Protein AF-B0Y0Q1-F1 (afdb_monomer_lite)

Organism: Aspergillus fumigatus (strain CBS 144.89 / FGSC A1163 / CEA10) (NCBI:txid451804)

Sequence (285 aa):
MHLIPTNQTGENPSWTSSEPYYQDIFTYWDLFRCSTALMQVLQPTAYEEQIRSLIDIWRFEGYLPDARSSNYNGRTQGGSNADNILADAYVKGVRGAVNWEDGYKALVQDAEVAPPNDPIDPMAPDSSTKEGRGALPDWLALGFITPKYTRAVTRAVEYACNDFAVYQVASGLQKQADAEKYLNRSRNWRNHWNPEQTSLGFSGFVVPRSTSGFLETDPLADSGYWGDPYYEASSWAYSWASVHDMKEMVERMGGEQTVVDRLNTMFTEGASGSNGMIFDPTNEP

pLDDT: mean 96.05, std 4.52, range [52.62, 98.94]

Radius of gyration: 19.04 Å; chains: 1; bounding box: 44×39×52 Å

Secondary structure (DSSP, 8-state):
---SSEE-TT--SS---SS--EE-B--HHHHTTTHHHHHHHH-HHHHHHHHHHHHHHHHHHSS--SSEETTEE----SS-THHHHHHHHHHTT--TT--HHHHHHHHHHHHH-PPP--SPPTTSTTS--SSS-TTHHHHHHHSS--TTSTTHHHHHHHHHHHHHHHHHHHHHTT-HHHHHHHHHHTTGGGGGEEEEEEETTEEEEE--EETTEEPP--TTT----TTSSSSSS-HHHHTT--GGGHHHHHHHTTSHHHHHHHHHHHTSTTTTSSSS-S--TTS--

Structure (mmCIF, N/CA/C/O backbone):
data_AF-B0Y0Q1-F1
#
_entry.id   AF-B0Y0Q1-F1
#
loop_
_atom_site.group_PDB
_atom_site.id
_atom_site.type_symbol
_atom_site.label_atom_id
_atom_site.label_alt_id
_atom_site.label_comp_id
_atom_site.label_asym_id
_atom_site.label_entity_id
_atom_site.label_seq_id
_atom_site.pdbx_PDB_ins_code
_atom_site.Cartn_x
_atom_site.Cartn_y
_atom_site.Cartn_z
_atom_site.occupancy
_atom_site.B_iso_or_equiv
_atom_site.auth_seq_id
_atom_site.auth_comp_id
_atom_site.auth_asym_id
_atom_site.auth_atom_id
_atom_site.pdbx_PDB_model_num
ATOM 1 N N . MET A 1 1 ? -10.898 3.585 -24.879 1.00 52.62 1 MET A N 1
ATOM 2 C CA . MET A 1 1 ? -9.928 4.698 -24.858 1.00 52.62 1 MET A CA 1
ATOM 3 C C . MET A 1 1 ? -9.933 5.217 -23.434 1.00 52.62 1 MET A C 1
ATOM 5 O O . MET A 1 1 ? -10.920 5.823 -23.043 1.00 52.62 1 MET A O 1
ATOM 9 N N . HIS A 1 2 ? -8.933 4.844 -22.635 1.00 68.88 2 HIS A N 1
ATOM 10 C CA . HIS A 1 2 ? -8.749 5.401 -21.294 1.00 68.88 2 HIS A CA 1
ATOM 11 C C . HIS A 1 2 ? -7.971 6.713 -21.423 1.00 68.88 2 HIS A C 1
ATOM 13 O O . HIS A 1 2 ? -7.110 6.823 -22.294 1.00 68.88 2 HIS A O 1
ATOM 19 N N . LEU A 1 3 ? -8.335 7.714 -20.620 1.00 80.50 3 LEU A N 1
ATOM 20 C CA . LEU A 1 3 ? -7.701 9.037 -20.648 1.00 80.50 3 LEU A CA 1
ATOM 21 C C . LEU A 1 3 ? -6.395 9.076 -19.842 1.00 80.50 3 LEU A C 1
ATOM 23 O O . LEU A 1 3 ? -5.538 9.897 -20.143 1.00 80.50 3 LEU A O 1
ATOM 27 N N . ILE A 1 4 ? -6.250 8.190 -18.851 1.00 87.81 4 ILE A N 1
ATOM 28 C CA . ILE A 1 4 ? -5.094 8.089 -17.955 1.00 87.81 4 ILE A CA 1
ATOM 29 C C . ILE A 1 4 ? -4.785 6.611 -17.634 1.00 87.81 4 ILE A C 1
ATOM 31 O O . ILE A 1 4 ? -5.729 5.812 -17.584 1.00 87.81 4 ILE A O 1
ATOM 35 N N . PRO A 1 5 ? -3.508 6.239 -17.406 1.00 92.88 5 PRO A N 1
ATOM 36 C CA . PRO A 1 5 ? -2.317 7.072 -17.609 1.00 92.88 5 PRO A CA 1
ATOM 37 C C . PRO A 1 5 ? -2.041 7.349 -19.101 1.00 92.88 5 PRO A C 1
ATOM 39 O O . PRO A 1 5 ? -2.451 6.581 -19.975 1.00 92.88 5 PRO A O 1
ATOM 42 N N . THR A 1 6 ? -1.360 8.456 -19.404 1.00 93.69 6 THR A N 1
ATOM 43 C CA . THR A 1 6 ? -1.017 8.873 -20.773 1.00 93.69 6 THR A CA 1
ATOM 44 C C . THR A 1 6 ? 0.301 8.246 -21.224 1.00 93.69 6 THR A C 1
ATOM 46 O O . THR A 1 6 ? 1.268 8.206 -20.467 1.00 93.69 6 THR A O 1
ATOM 49 N N . ASN A 1 7 ? 0.356 7.754 -22.466 1.00 94.75 7 ASN A N 1
ATOM 50 C CA . ASN A 1 7 ? 1.595 7.261 -23.070 1.00 94.75 7 ASN A CA 1
ATOM 51 C C . ASN A 1 7 ? 2.402 8.449 -23.620 1.00 94.75 7 ASN A C 1
ATOM 53 O O . ASN A 1 7 ? 1.980 9.083 -24.584 1.00 94.75 7 ASN A O 1
ATOM 57 N N . GLN A 1 8 ? 3.553 8.718 -23.008 1.00 94.25 8 GLN A N 1
ATOM 58 C CA . GLN A 1 8 ? 4.515 9.772 -23.353 1.00 94.25 8 GLN A CA 1
ATOM 59 C C . GLN A 1 8 ? 5.861 9.171 -23.797 1.00 94.25 8 GLN A C 1
ATOM 61 O O . GLN A 1 8 ? 6.940 9.708 -23.526 1.00 94.25 8 GLN A O 1
ATOM 66 N N . THR A 1 9 ? 5.826 8.001 -24.439 1.00 95.69 9 THR A N 1
ATOM 67 C CA . THR A 1 9 ? 7.035 7.315 -24.915 1.00 95.69 9 THR A CA 1
ATOM 68 C C . THR A 1 9 ? 7.816 8.206 -25.881 1.00 95.69 9 THR A C 1
ATOM 70 O O . THR A 1 9 ? 7.288 8.647 -26.899 1.00 95.69 9 THR A O 1
ATOM 73 N N . GLY A 1 10 ? 9.094 8.444 -25.573 1.00 94.19 10 GLY A N 1
ATOM 74 C CA . GLY A 1 10 ? 9.965 9.334 -26.349 1.00 94.19 10 GLY A CA 1
ATOM 75 C C . GLY A 1 10 ? 9.824 10.824 -26.019 1.00 94.19 10 GLY A C 1
ATOM 76 O O . GLY A 1 10 ? 10.535 11.631 -26.611 1.00 94.19 10 GLY A O 1
ATOM 77 N N . GLU A 1 11 ? 8.964 11.191 -25.065 1.00 92.06 11 GLU A N 1
ATOM 78 C CA . GLU A 1 11 ? 8.699 12.587 -24.684 1.00 92.06 11 GLU A CA 1
ATOM 79 C C . GLU A 1 11 ? 9.212 12.945 -23.275 1.00 92.06 11 GLU A C 1
ATOM 81 O O . GLU A 1 11 ? 8.997 14.061 -22.806 1.00 92.06 11 GLU A O 1
ATOM 86 N N . ASN A 1 12 ? 9.918 12.035 -22.590 1.00 91.50 12 ASN A N 1
ATOM 87 C CA . ASN A 1 12 ? 10.502 12.316 -21.276 1.00 91.50 12 ASN A CA 1
ATOM 88 C C . ASN A 1 12 ? 11.738 13.238 -21.403 1.00 91.50 12 ASN A C 1
ATOM 90 O O . ASN A 1 12 ? 12.738 12.834 -21.999 1.00 91.50 12 ASN A O 1
ATOM 94 N N . PRO A 1 13 ? 11.718 14.458 -20.832 1.00 89.19 13 PRO A N 1
ATOM 95 C CA . PRO A 1 13 ? 12.842 15.387 -20.915 1.00 89.19 13 PRO A CA 1
ATOM 96 C C . PRO A 1 13 ? 13.984 15.066 -19.936 1.00 89.19 13 PRO A C 1
ATOM 98 O O . PRO A 1 13 ? 15.079 15.604 -20.095 1.00 89.19 13 PRO A O 1
ATOM 101 N N . SER A 1 14 ? 13.741 14.238 -18.917 1.00 90.75 14 SER A N 1
ATOM 102 C CA . SER A 1 14 ? 14.687 13.969 -17.828 1.00 90.75 14 SER A CA 1
ATOM 103 C C . SER A 1 14 ? 15.642 12.812 -18.133 1.00 90.75 14 SER A C 1
ATOM 105 O O . SER A 1 14 ? 16.780 12.829 -17.666 1.00 90.75 14 SER A O 1
ATOM 107 N N . TRP A 1 15 ? 15.221 11.816 -18.921 1.00 94.19 15 TRP A N 1
ATOM 108 C CA . TRP A 1 15 ? 16.083 10.708 -19.348 1.00 94.19 15 TRP A CA 1
ATOM 109 C C . TRP A 1 15 ? 15.659 10.108 -20.691 1.00 94.19 15 TRP A C 1
ATOM 111 O O . TRP A 1 15 ? 14.529 10.265 -21.145 1.00 94.19 15 TRP A O 1
ATOM 121 N N . THR A 1 16 ? 16.585 9.390 -21.332 1.00 94.25 16 THR A N 1
ATOM 122 C CA . THR A 1 16 ? 16.334 8.642 -22.571 1.00 94.25 16 THR A CA 1
ATOM 123 C C . THR A 1 16 ? 16.295 7.148 -22.276 1.00 94.25 16 THR A C 1
ATOM 125 O O . THR A 1 16 ? 17.221 6.611 -21.671 1.00 94.25 16 THR A O 1
ATOM 128 N N . SER A 1 17 ? 15.244 6.478 -22.745 1.00 95.56 17 SER A N 1
ATOM 129 C CA . SER A 1 17 ? 15.032 5.038 -22.597 1.00 95.56 17 SER A CA 1
ATOM 130 C C . SER A 1 17 ? 14.385 4.463 -23.856 1.00 95.56 17 SER A C 1
ATOM 132 O O . SER A 1 17 ? 13.720 5.177 -24.607 1.00 95.56 17 SER A O 1
ATOM 134 N N . SER A 1 18 ? 14.598 3.170 -24.097 1.00 95.31 18 SER A N 1
ATOM 135 C CA . SER A 1 18 ? 13.875 2.401 -25.118 1.00 95.31 18 SER A CA 1
ATOM 136 C C . SER A 1 18 ? 12.586 1.770 -24.581 1.00 95.31 18 SER A C 1
ATOM 138 O O . SER A 1 18 ? 11.867 1.115 -25.336 1.00 95.31 18 SER A O 1
ATOM 140 N N . GLU A 1 19 ? 12.326 1.890 -23.278 1.00 97.69 19 GLU A N 1
ATOM 141 C CA . GLU A 1 19 ? 11.090 1.428 -22.651 1.00 97.69 19 GLU A CA 1
ATOM 142 C C . GLU A 1 19 ? 9.934 2.407 -22.924 1.00 97.69 19 GLU A C 1
ATOM 144 O O . GLU A 1 19 ? 10.167 3.599 -23.152 1.00 97.69 19 GLU A O 1
ATOM 149 N N . PRO A 1 20 ? 8.676 1.931 -22.890 1.00 97.25 20 PRO A N 1
ATOM 150 C CA . PRO A 1 20 ? 7.517 2.804 -22.845 1.00 97.25 20 PRO A CA 1
ATOM 151 C C . PRO A 1 20 ? 7.566 3.720 -21.623 1.00 97.25 20 PRO A C 1
ATOM 153 O O . PRO A 1 20 ? 8.044 3.318 -20.561 1.00 97.25 20 PRO A O 1
ATOM 156 N N . TYR A 1 21 ? 7.006 4.919 -21.756 1.00 96.44 21 TYR A N 1
ATOM 157 C CA . TYR A 1 21 ? 6.888 5.863 -20.649 1.00 96.44 21 TYR A CA 1
ATOM 158 C C . TYR A 1 21 ? 5.442 6.318 -20.477 1.00 96.44 21 TYR A C 1
ATOM 160 O O . TYR A 1 21 ? 4.850 6.867 -21.404 1.00 96.44 21 TYR A O 1
ATOM 168 N N . TYR A 1 22 ? 4.879 6.077 -19.295 1.00 95.31 22 TYR A N 1
ATOM 169 C CA . TYR A 1 22 ? 3.511 6.428 -18.926 1.00 95.31 22 TYR A CA 1
ATOM 170 C C . TYR A 1 22 ? 3.492 7.419 -17.754 1.00 95.31 22 TYR A C 1
ATOM 172 O O . TYR A 1 22 ? 4.253 7.280 -16.795 1.00 95.31 22 TYR A O 1
ATOM 180 N N . GLN A 1 23 ? 2.605 8.413 -17.831 1.00 91.69 23 GLN A N 1
ATOM 181 C CA . GLN A 1 23 ? 2.411 9.467 -16.826 1.00 91.69 23 GLN A CA 1
ATOM 182 C C . GLN A 1 23 ? 0.929 9.724 -16.537 1.00 91.69 23 GLN A C 1
ATOM 184 O O . GLN A 1 23 ? 0.061 9.018 -17.037 1.00 91.69 23 GLN A O 1
ATOM 189 N N . ASP A 1 24 ? 0.639 10.736 -15.718 1.00 93.19 24 ASP A N 1
ATOM 190 C CA . ASP A 1 24 ? -0.710 11.101 -15.271 1.00 93.19 24 ASP A CA 1
ATOM 191 C C . ASP A 1 24 ? -1.362 9.971 -14.469 1.00 93.19 24 ASP A C 1
ATOM 193 O O . ASP A 1 24 ? -2.518 9.594 -14.649 1.00 93.19 24 ASP A O 1
ATOM 197 N N . ILE A 1 25 ? -0.555 9.426 -13.561 1.00 93.50 25 ILE A N 1
ATOM 198 C CA . ILE A 1 25 ? -0.943 8.473 -12.533 1.00 93.50 25 ILE A CA 1
ATOM 199 C C . ILE A 1 25 ? -1.410 9.290 -11.326 1.00 93.50 25 ILE A C 1
ATOM 201 O O . ILE A 1 25 ? -0.599 9.779 -10.532 1.00 93.50 25 ILE A O 1
ATOM 205 N N . PHE A 1 26 ? -2.722 9.461 -11.197 1.00 88.81 26 PHE A N 1
ATOM 206 C CA . PHE A 1 26 ? -3.336 10.174 -10.078 1.00 88.81 26 PHE A CA 1
ATOM 207 C C . PHE A 1 26 ? -3.641 9.202 -8.939 1.00 88.81 26 PHE A C 1
ATOM 209 O O . PHE A 1 26 ? -4.766 8.756 -8.791 1.00 88.81 26 PHE A O 1
ATOM 216 N N . THR A 1 27 ? -2.565 8.892 -8.211 1.00 92.69 27 THR A N 1
ATOM 217 C CA . THR A 1 27 ? -2.408 7.946 -7.095 1.00 92.69 27 THR A CA 1
ATOM 218 C C . THR A 1 27 ? -2.806 6.489 -7.338 1.00 92.69 27 THR A C 1
ATOM 220 O O . THR A 1 27 ? -3.929 6.123 -7.662 1.00 92.69 27 THR A O 1
ATOM 223 N N . TYR A 1 28 ? -1.843 5.602 -7.125 1.00 96.19 28 TYR A N 1
ATOM 224 C CA . TYR A 1 28 ? -2.051 4.175 -7.116 1.00 96.19 28 TYR A CA 1
ATOM 225 C C . TYR A 1 28 ? -2.755 3.701 -5.870 1.00 96.19 28 TYR A C 1
ATOM 227 O O . TYR A 1 28 ? -3.378 2.653 -5.990 1.00 96.19 28 TYR A O 1
ATOM 235 N N . TRP A 1 29 ? -2.730 4.452 -4.761 1.00 96.06 29 TRP A N 1
ATOM 236 C CA . TRP A 1 29 ? -3.518 4.159 -3.561 1.00 96.06 29 TRP A CA 1
ATOM 237 C C . TRP A 1 29 ? -4.997 3.905 -3.891 1.00 96.06 29 TRP A C 1
ATOM 239 O O . TRP A 1 29 ? -5.570 2.949 -3.365 1.00 96.06 29 TRP A O 1
ATOM 249 N N . ASP A 1 30 ? -5.553 4.646 -4.854 1.00 95.19 30 ASP A N 1
ATOM 250 C CA . ASP A 1 30 ? -6.894 4.410 -5.404 1.00 95.19 30 ASP A CA 1
ATOM 251 C C . ASP A 1 30 ? -6.863 3.309 -6.466 1.00 95.19 30 ASP A C 1
ATOM 253 O O . ASP A 1 30 ? -7.575 2.298 -6.419 1.00 95.19 30 ASP A O 1
ATOM 257 N N . LEU A 1 31 ? -6.013 3.510 -7.476 1.00 94.88 31 LEU A N 1
ATOM 258 C CA . LEU A 1 31 ? -6.123 2.797 -8.743 1.00 94.88 31 LEU A CA 1
ATOM 259 C C . LEU A 1 31 ? -5.810 1.300 -8.624 1.00 94.88 31 LEU A C 1
ATOM 261 O O . LEU A 1 31 ? -6.359 0.522 -9.411 1.00 94.88 31 LEU A O 1
ATOM 265 N N . PHE A 1 32 ? -4.966 0.879 -7.670 1.00 95.19 32 PHE A N 1
ATOM 266 C CA . PHE A 1 32 ? -4.571 -0.528 -7.521 1.00 95.19 32 PHE A CA 1
ATOM 267 C C . PHE A 1 32 ? -5.744 -1.446 -7.161 1.00 95.19 32 PHE A C 1
ATOM 269 O O . PHE A 1 32 ? -5.722 -2.636 -7.474 1.00 95.19 32 PHE A O 1
ATOM 276 N N . ARG A 1 33 ? -6.776 -0.892 -6.516 1.00 94.00 33 ARG A N 1
ATOM 277 C CA . ARG A 1 33 ? -7.911 -1.642 -5.960 1.00 94.00 33 ARG A CA 1
ATOM 278 C C . ARG A 1 33 ? -8.875 -2.129 -7.033 1.00 94.00 33 ARG A C 1
ATOM 280 O O . ARG A 1 33 ? -9.556 -3.133 -6.843 1.00 94.00 33 ARG A O 1
ATOM 287 N N . CYS A 1 34 ? -8.951 -1.414 -8.156 1.00 94.00 34 CYS A N 1
ATOM 288 C CA . CYS A 1 34 ? -9.915 -1.705 -9.213 1.00 94.00 34 CYS A CA 1
ATOM 289 C C . CYS A 1 34 ? -9.399 -1.334 -10.607 1.00 94.00 34 CYS A C 1
ATOM 291 O O . CYS A 1 34 ? -9.285 -2.199 -11.476 1.00 94.00 34 CYS A O 1
ATOM 293 N N . SER A 1 35 ? -9.062 -0.062 -10.832 1.00 93.56 35 SER A N 1
ATOM 294 C CA . SER A 1 35 ? -8.791 0.479 -12.169 1.00 93.56 35 SER A CA 1
ATOM 295 C C . SER A 1 35 ? -7.633 -0.217 -12.884 1.00 93.56 35 SER A C 1
ATOM 297 O O . SER A 1 35 ? -7.783 -0.612 -14.041 1.00 93.56 35 SER A O 1
ATOM 299 N N . THR A 1 36 ? -6.492 -0.420 -12.221 1.00 94.00 36 THR A N 1
ATOM 300 C CA . THR A 1 36 ? -5.338 -1.090 -12.849 1.00 94.00 36 THR A CA 1
ATOM 301 C C . THR A 1 36 ? -5.602 -2.573 -13.097 1.00 94.00 36 THR A C 1
ATOM 303 O O . THR A 1 36 ? -5.302 -3.072 -14.183 1.00 94.00 36 THR A O 1
ATOM 306 N N . ALA A 1 37 ? -6.251 -3.257 -12.151 1.00 93.94 37 ALA A N 1
ATOM 307 C CA . ALA A 1 37 ? -6.664 -4.649 -12.302 1.00 93.94 37 ALA A CA 1
ATOM 308 C C . ALA A 1 37 ? -7.649 -4.834 -13.473 1.00 93.94 37 ALA A C 1
ATOM 310 O O . ALA A 1 37 ? -7.571 -5.826 -14.201 1.00 93.94 37 ALA A O 1
ATOM 311 N N . LEU A 1 38 ? -8.549 -3.870 -13.700 1.00 94.94 38 LEU A N 1
ATOM 312 C CA . LEU A 1 38 ? -9.463 -3.866 -14.844 1.00 94.94 38 LEU A CA 1
ATOM 313 C C . LEU A 1 38 ? -8.731 -3.588 -16.166 1.00 94.94 38 LEU A C 1
ATOM 315 O O . LEU A 1 38 ? -9.008 -4.251 -17.170 1.00 94.94 38 LEU A O 1
ATOM 319 N N . MET A 1 39 ? -7.780 -2.645 -16.179 1.00 93.00 39 MET A N 1
ATOM 320 C CA . MET A 1 39 ? -6.981 -2.329 -17.372 1.00 93.00 39 MET A CA 1
ATOM 321 C C . MET A 1 39 ? -6.228 -3.546 -17.898 1.00 93.00 39 MET A C 1
ATOM 323 O O . MET A 1 39 ? -6.145 -3.729 -19.109 1.00 93.00 39 MET A O 1
ATOM 327 N N . GLN A 1 40 ? -5.748 -4.421 -17.019 1.00 93.38 40 GLN A N 1
ATOM 328 C CA . GLN A 1 40 ? -5.116 -5.666 -17.436 1.00 93.38 40 GLN A CA 1
ATOM 329 C C . GLN A 1 40 ? -6.030 -6.551 -18.299 1.00 93.38 40 GLN A C 1
ATOM 331 O O . GLN A 1 40 ? -5.564 -7.180 -19.248 1.00 93.38 40 GLN A O 1
ATOM 336 N N . VAL A 1 41 ? -7.326 -6.607 -17.981 1.00 94.38 41 VAL A N 1
ATOM 337 C CA . VAL A 1 41 ? -8.307 -7.423 -18.713 1.00 94.38 41 VAL A CA 1
ATOM 338 C C . VAL A 1 41 ? -8.688 -6.758 -20.033 1.00 94.38 41 VAL A C 1
ATOM 340 O O . VAL A 1 41 ? -8.775 -7.421 -21.065 1.00 94.38 41 VAL A O 1
ATOM 343 N N . LEU A 1 42 ? -8.928 -5.445 -20.006 1.00 94.94 42 LEU A N 1
ATOM 344 C CA . LEU A 1 42 ? -9.464 -4.713 -21.155 1.00 94.94 42 LEU A CA 1
ATOM 345 C C . LEU A 1 42 ? -8.384 -4.260 -22.145 1.00 94.94 42 LEU A C 1
ATOM 347 O O . LEU A 1 42 ? -8.660 -4.122 -23.337 1.00 94.94 42 LEU A O 1
ATOM 351 N N . GLN A 1 43 ? -7.172 -3.992 -21.663 1.00 94.62 43 GLN A N 1
ATOM 352 C CA . GLN A 1 43 ? -6.065 -3.415 -22.426 1.00 94.62 43 GLN A CA 1
ATOM 353 C C . GLN A 1 43 ? -4.716 -4.076 -22.079 1.00 94.62 43 GLN A C 1
ATOM 355 O O . GLN A 1 43 ? -3.775 -3.381 -21.693 1.00 94.62 43 GLN A O 1
ATOM 360 N N . PRO A 1 44 ? -4.569 -5.402 -22.255 1.00 95.06 44 PRO A N 1
ATOM 361 C CA . PRO A 1 44 ? -3.393 -6.146 -21.794 1.00 95.06 44 PRO A CA 1
ATOM 362 C C . PRO A 1 44 ? -2.064 -5.635 -22.371 1.00 95.06 44 PRO A C 1
ATOM 364 O O . PRO A 1 44 ? -1.071 -5.600 -21.653 1.00 95.06 44 PRO A O 1
ATOM 367 N N . THR A 1 45 ? -2.036 -5.193 -23.635 1.00 95.12 45 THR A N 1
ATOM 368 C CA . THR A 1 45 ? -0.823 -4.626 -24.252 1.00 95.12 45 THR A CA 1
ATOM 369 C C . THR A 1 45 ? -0.409 -3.313 -23.590 1.00 95.12 45 THR A C 1
ATOM 371 O O . THR A 1 45 ? 0.738 -3.175 -23.185 1.00 95.12 45 THR A O 1
ATOM 374 N N . ALA A 1 46 ? -1.340 -2.368 -23.425 1.00 95.12 46 ALA A N 1
ATOM 375 C CA . ALA A 1 46 ? -1.041 -1.097 -22.764 1.00 95.12 46 ALA A CA 1
ATOM 376 C C . ALA A 1 46 ? -0.689 -1.309 -21.285 1.00 95.12 46 ALA A C 1
ATOM 378 O O . ALA A 1 46 ? 0.207 -0.658 -20.762 1.00 95.12 46 ALA A O 1
ATOM 379 N N . TYR A 1 47 ? -1.353 -2.255 -20.619 1.00 96.62 47 TYR A N 1
ATOM 380 C CA . TYR A 1 47 ? -1.044 -2.618 -19.242 1.00 96.62 47 TYR A CA 1
ATOM 381 C C . TYR A 1 47 ? 0.377 -3.179 -19.100 1.00 96.62 47 TYR A C 1
ATOM 383 O O . TYR A 1 47 ? 1.114 -2.754 -18.217 1.00 96.62 47 TYR A O 1
ATOM 391 N N . GLU A 1 48 ? 0.813 -4.074 -19.994 1.00 97.62 48 GLU A N 1
ATOM 392 C CA . GLU A 1 48 ? 2.202 -4.551 -20.011 1.00 97.62 48 GLU A CA 1
ATOM 393 C C . GLU A 1 48 ? 3.203 -3.393 -20.159 1.00 97.62 48 GLU A C 1
ATOM 395 O O . GLU A 1 48 ? 4.204 -3.338 -19.443 1.00 97.62 48 GLU A O 1
ATOM 400 N N . GLU A 1 49 ? 2.927 -2.443 -21.055 1.00 97.56 49 GLU A N 1
ATOM 401 C CA . GLU A 1 49 ? 3.763 -1.254 -21.222 1.00 97.56 49 GLU A CA 1
ATOM 402 C C . GLU A 1 49 ? 3.791 -0.370 -19.966 1.00 97.56 49 GLU A C 1
ATOM 404 O O . GLU A 1 49 ? 4.854 0.138 -19.616 1.00 97.56 49 GLU A O 1
ATOM 409 N N . GLN A 1 50 ? 2.670 -0.227 -19.252 1.00 97.19 50 GLN A N 1
ATOM 410 C CA . GLN A 1 50 ? 2.615 0.491 -17.973 1.00 97.19 50 GLN A CA 1
ATOM 411 C C . GLN A 1 50 ? 3.491 -0.184 -16.907 1.00 97.19 50 GLN A C 1
ATOM 413 O O . GLN A 1 50 ? 4.243 0.503 -16.218 1.00 97.19 50 GLN A O 1
ATOM 418 N N . ILE A 1 51 ? 3.472 -1.521 -16.804 1.00 98.38 51 ILE A N 1
ATOM 419 C CA . ILE A 1 51 ? 4.358 -2.258 -15.882 1.00 98.38 51 ILE A CA 1
ATOM 420 C C . ILE A 1 51 ? 5.829 -2.018 -16.234 1.00 98.38 51 ILE A C 1
ATOM 422 O O . ILE A 1 51 ? 6.644 -1.743 -15.354 1.00 98.38 51 ILE A O 1
ATOM 426 N N . ARG A 1 52 ? 6.179 -2.074 -17.524 1.00 98.50 52 ARG A N 1
ATOM 427 C CA . ARG A 1 52 ? 7.542 -1.773 -17.992 1.00 98.50 52 ARG A CA 1
ATOM 428 C C . ARG A 1 52 ? 7.943 -0.334 -17.677 1.00 98.50 52 ARG A C 1
ATOM 430 O O . ARG A 1 52 ? 9.049 -0.119 -17.192 1.00 98.50 52 ARG A O 1
ATOM 437 N N . SER A 1 53 ? 7.036 0.621 -17.872 1.00 97.81 53 SER A N 1
ATOM 438 C CA . SER A 1 53 ? 7.259 2.024 -17.526 1.00 97.81 53 SER A CA 1
ATOM 439 C C . SER A 1 53 ? 7.500 2.220 -16.031 1.00 97.81 53 SER A C 1
ATOM 441 O O . SER A 1 53 ? 8.340 3.039 -15.677 1.00 97.81 53 SER A O 1
ATOM 443 N N . LEU A 1 54 ? 6.796 1.504 -15.147 1.00 97.88 54 LEU A N 1
ATOM 444 C CA . LEU A 1 54 ? 7.028 1.596 -13.699 1.00 97.88 54 LEU A CA 1
ATOM 445 C C . LEU A 1 54 ? 8.423 1.113 -13.317 1.00 97.88 54 LEU A C 1
ATOM 447 O O . LEU A 1 54 ? 9.131 1.785 -12.570 1.00 97.88 54 LEU A O 1
ATOM 451 N N . ILE A 1 55 ? 8.837 -0.021 -13.880 1.00 98.62 55 ILE A N 1
ATOM 452 C CA . ILE A 1 55 ? 10.179 -0.565 -13.666 1.00 98.62 55 ILE A CA 1
ATOM 453 C C . ILE A 1 55 ? 11.237 0.397 -14.215 1.00 98.62 55 ILE A C 1
ATOM 455 O O . ILE A 1 55 ? 12.266 0.598 -13.577 1.00 98.62 55 ILE A O 1
ATOM 459 N N . ASP A 1 56 ? 10.992 1.025 -15.367 1.00 98.19 56 ASP A N 1
ATOM 460 C CA . ASP A 1 56 ? 11.926 1.997 -15.931 1.00 98.19 56 ASP A CA 1
ATOM 461 C C . ASP A 1 56 ? 12.016 3.277 -15.091 1.00 98.19 56 ASP A C 1
ATOM 463 O O . ASP A 1 56 ? 13.116 3.750 -14.830 1.00 98.19 56 ASP A O 1
ATOM 467 N N . ILE A 1 57 ? 10.893 3.786 -14.570 1.00 97.31 57 ILE A N 1
ATOM 468 C CA . ILE A 1 57 ? 10.897 4.900 -13.607 1.00 97.31 57 ILE A CA 1
ATOM 469 C C . ILE A 1 57 ? 11.775 4.548 -12.403 1.00 97.31 57 ILE A C 1
ATOM 471 O O . ILE A 1 57 ? 12.650 5.334 -12.051 1.00 97.31 57 ILE A O 1
ATOM 475 N N . TRP A 1 58 ? 11.626 3.348 -11.833 1.00 98.12 58 TRP A N 1
ATOM 476 C CA . TRP A 1 58 ? 12.493 2.896 -10.744 1.00 98.12 58 TRP A CA 1
ATOM 477 C C . TRP A 1 58 ? 13.980 2.869 -11.135 1.00 98.12 58 TRP A C 1
ATOM 479 O O . TRP A 1 58 ? 14.819 3.284 -10.338 1.00 98.12 58 TRP A O 1
ATOM 489 N N . ARG A 1 59 ? 14.342 2.449 -12.356 1.00 98.12 59 ARG A N 1
ATOM 490 C CA . ARG A 1 59 ? 15.754 2.436 -12.794 1.00 98.12 59 ARG A CA 1
ATOM 491 C C . ARG A 1 59 ? 16.400 3.824 -12.777 1.00 98.12 59 ARG A C 1
ATOM 493 O O . ARG A 1 59 ? 17.598 3.915 -12.514 1.00 98.12 59 ARG A O 1
ATOM 500 N N . PHE A 1 60 ? 15.641 4.873 -13.090 1.00 96.81 60 PHE A N 1
ATOM 501 C CA . PHE A 1 60 ? 16.165 6.238 -13.213 1.00 96.81 60 PHE A CA 1
ATOM 502 C C . PHE A 1 60 ? 15.975 7.083 -11.950 1.00 96.81 60 PHE A C 1
ATOM 504 O O . PHE A 1 60 ? 16.851 7.877 -11.618 1.00 96.81 60 PHE A O 1
ATOM 511 N N . GLU A 1 61 ? 14.862 6.905 -11.244 1.00 95.44 61 GLU A N 1
ATOM 512 C CA . GLU A 1 61 ? 14.493 7.702 -10.064 1.00 95.44 61 GLU A CA 1
ATOM 513 C C . GLU A 1 61 ? 14.826 6.980 -8.749 1.00 95.44 61 GLU A C 1
ATOM 515 O O . GLU A 1 61 ? 14.880 7.595 -7.687 1.00 95.44 61 GLU A O 1
ATOM 520 N N . GLY A 1 62 ? 15.077 5.670 -8.806 1.00 97.12 62 GLY A N 1
ATOM 521 C CA . GLY A 1 62 ? 15.468 4.849 -7.663 1.00 97.12 62 GLY A CA 1
ATOM 522 C C . GLY A 1 62 ? 14.312 4.322 -6.816 1.00 97.12 62 GLY A C 1
ATOM 523 O O . GLY A 1 62 ? 14.579 3.537 -5.918 1.00 97.12 62 GLY A O 1
ATOM 524 N N . TYR A 1 63 ? 13.061 4.697 -7.090 1.00 97.69 63 TYR A N 1
ATOM 525 C CA . TYR A 1 63 ? 11.861 4.216 -6.389 1.00 97.69 63 TYR A CA 1
ATOM 526 C C . TYR A 1 63 ? 10.692 4.056 -7.359 1.00 97.69 63 TYR A C 1
ATOM 528 O O . TYR A 1 63 ? 10.657 4.704 -8.411 1.00 97.69 63 TYR A O 1
ATOM 536 N N . LEU A 1 64 ? 9.723 3.211 -7.006 1.00 97.25 64 LEU A N 1
ATOM 537 C CA . LEU A 1 64 ? 8.455 3.198 -7.729 1.00 97.25 64 LEU A CA 1
ATOM 538 C C . LEU A 1 64 ? 7.618 4.427 -7.324 1.00 97.25 64 LEU A C 1
ATOM 540 O O . LEU A 1 64 ? 7.616 4.830 -6.156 1.00 97.25 64 LEU A O 1
ATOM 544 N N . PRO A 1 65 ? 6.895 5.053 -8.268 1.00 95.38 65 PRO A N 1
ATOM 545 C CA . PRO A 1 65 ? 5.994 6.147 -7.943 1.00 95.38 65 PRO A CA 1
ATOM 546 C C . PRO A 1 65 ? 4.672 5.598 -7.403 1.00 95.38 65 PRO A C 1
ATOM 548 O O . PRO A 1 65 ? 4.115 4.668 -7.981 1.00 95.38 65 PRO A O 1
ATOM 551 N N . ASP A 1 66 ? 4.115 6.226 -6.368 1.00 94.19 66 ASP A N 1
ATOM 552 C CA . ASP A 1 66 ? 2.721 5.976 -5.974 1.00 94.19 66 ASP A CA 1
ATOM 553 C C . ASP A 1 66 ? 1.763 6.900 -6.738 1.00 94.19 66 ASP A C 1
ATOM 555 O O . ASP A 1 66 ? 0.677 6.508 -7.121 1.00 94.19 66 ASP A O 1
ATOM 559 N N . ALA A 1 67 ? 2.199 8.107 -7.085 1.00 94.50 67 ALA A N 1
ATOM 560 C CA . ALA A 1 67 ? 1.520 9.004 -8.014 1.00 94.50 67 ALA A CA 1
ATOM 561 C C . ALA A 1 67 ? 2.573 9.671 -8.895 1.00 94.50 67 ALA A C 1
ATOM 563 O O . ALA A 1 67 ? 3.689 9.895 -8.430 1.00 94.50 67 ALA A O 1
ATOM 564 N N . ARG A 1 68 ? 2.242 10.030 -10.139 1.00 93.75 68 ARG A N 1
ATOM 565 C CA . ARG A 1 68 ? 3.179 10.728 -11.029 1.00 93.75 68 ARG A CA 1
ATOM 566 C C . ARG A 1 68 ? 2.475 11.549 -12.101 1.00 93.75 68 ARG A C 1
ATOM 568 O O . ARG A 1 68 ? 1.686 11.017 -12.875 1.00 93.75 68 ARG A O 1
ATOM 575 N N . SER A 1 69 ? 2.825 12.825 -12.206 1.00 92.69 69 SER A N 1
ATOM 576 C CA . SER A 1 69 ? 2.446 13.681 -13.335 1.00 92.69 69 SER A CA 1
ATOM 577 C C . SER A 1 69 ? 3.518 14.743 -13.563 1.00 92.69 69 SER A C 1
ATOM 579 O O . SER A 1 69 ? 4.211 15.151 -12.633 1.00 92.69 69 SER A O 1
ATOM 581 N N . SER A 1 70 ? 3.680 15.191 -14.810 1.00 90.44 70 SER A N 1
ATOM 582 C CA . SER A 1 70 ? 4.685 16.198 -15.192 1.00 90.44 70 SER A CA 1
ATOM 583 C C . SER A 1 70 ? 6.123 15.865 -14.745 1.00 90.44 70 SER A C 1
ATOM 585 O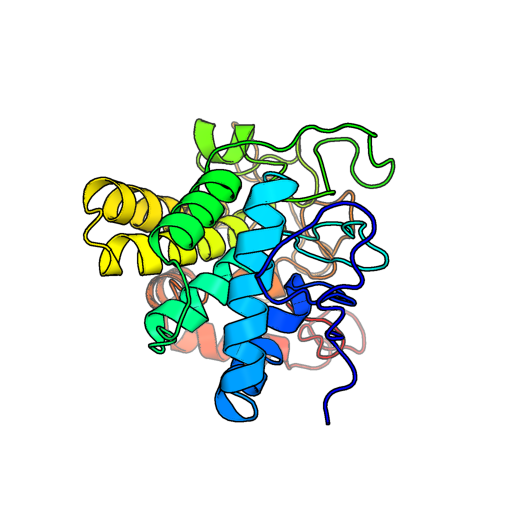 O . SER A 1 70 ? 6.892 16.750 -14.379 1.00 90.44 70 SER A O 1
ATOM 587 N N . ASN A 1 71 ? 6.496 14.584 -14.791 1.00 88.06 71 ASN A N 1
ATOM 588 C CA . ASN A 1 71 ? 7.772 14.009 -14.341 1.00 88.06 71 ASN A CA 1
ATOM 589 C C . ASN A 1 71 ? 8.053 14.176 -12.841 1.00 88.06 71 ASN A C 1
ATOM 591 O O . ASN A 1 71 ? 9.204 14.109 -12.419 1.00 88.06 71 ASN A O 1
ATOM 595 N N . TYR A 1 72 ? 7.013 14.388 -12.039 1.00 90.06 72 TYR A N 1
ATOM 596 C CA . TYR A 1 72 ? 7.124 14.560 -10.599 1.00 90.06 72 TYR A CA 1
ATOM 597 C C . TYR A 1 72 ? 6.197 13.591 -9.875 1.00 90.06 72 TYR A C 1
ATOM 599 O O . TYR A 1 72 ? 5.072 13.351 -10.321 1.00 90.06 72 TYR A O 1
ATOM 607 N N . ASN A 1 73 ? 6.667 13.036 -8.759 1.00 92.25 73 ASN A N 1
ATOM 608 C CA . ASN A 1 73 ? 5.852 12.129 -7.964 1.00 92.25 73 ASN A CA 1
ATOM 609 C C . ASN A 1 73 ? 4.884 12.913 -7.070 1.00 92.25 73 ASN A C 1
ATOM 611 O O . ASN A 1 73 ? 5.251 13.915 -6.458 1.00 92.25 73 ASN A O 1
ATOM 615 N N . GLY A 1 74 ? 3.632 12.465 -7.012 1.00 88.25 74 GLY A N 1
ATOM 616 C CA . GLY A 1 74 ? 2.673 12.963 -6.027 1.00 88.25 74 GLY A CA 1
ATOM 617 C C . GLY A 1 74 ? 2.929 12.353 -4.647 1.00 88.25 74 GLY A C 1
ATOM 618 O O . GLY A 1 74 ? 3.814 11.517 -4.483 1.00 88.25 74 GLY A O 1
ATOM 619 N N . ARG A 1 75 ? 2.144 12.768 -3.647 1.00 92.38 75 ARG A N 1
ATOM 620 C CA . ARG A 1 75 ? 2.299 12.239 -2.289 1.00 92.38 75 ARG A CA 1
ATOM 621 C C . ARG A 1 75 ? 1.881 10.770 -2.210 1.00 92.38 75 ARG A C 1
ATOM 623 O O . ARG A 1 75 ? 0.788 10.441 -2.656 1.00 92.38 75 ARG A O 1
ATOM 630 N N . THR A 1 76 ? 2.684 9.946 -1.548 1.00 94.44 76 THR A N 1
ATOM 631 C CA . THR A 1 76 ? 2.304 8.621 -1.044 1.00 94.44 76 THR A CA 1
ATOM 632 C C . THR A 1 76 ? 1.317 8.793 0.115 1.00 94.44 76 THR A C 1
ATOM 634 O O . THR A 1 76 ? 1.653 9.447 1.116 1.00 94.44 76 THR A O 1
ATOM 637 N N . GLN A 1 77 ? 0.121 8.216 0.014 1.00 94.19 77 GLN A N 1
ATOM 638 C CA . GLN A 1 77 ? -0.914 8.316 1.049 1.00 94.19 77 GLN A CA 1
ATOM 639 C C . GLN A 1 77 ? -0.584 7.393 2.233 1.00 94.19 77 GLN A C 1
ATOM 641 O O . GLN A 1 77 ? -0.240 7.875 3.315 1.00 94.19 77 GLN A O 1
ATOM 646 N N .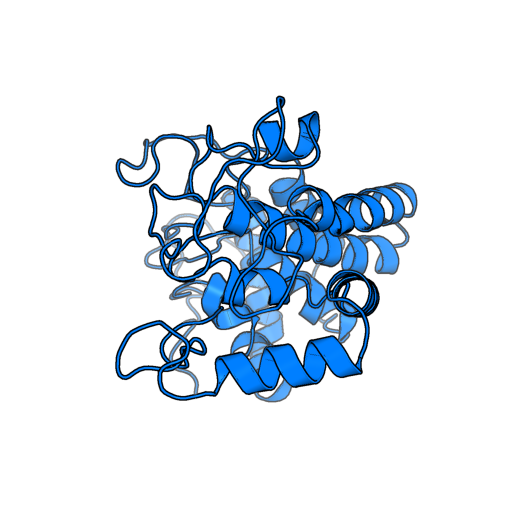 GLY A 1 78 ? -0.598 6.076 2.023 1.00 92.38 78 GLY A N 1
ATOM 647 C CA . GLY A 1 78 ? -0.275 5.067 3.037 1.00 92.38 78 GLY A CA 1
ATOM 648 C C . GLY A 1 78 ? 0.968 4.253 2.676 1.00 92.38 78 GLY A C 1
ATOM 649 O O . GLY A 1 78 ? 2.046 4.467 3.233 1.00 92.38 78 GLY A O 1
ATOM 650 N N . GLY A 1 79 ? 0.791 3.306 1.761 1.00 92.94 79 GLY A N 1
ATOM 651 C CA . GLY A 1 79 ? 1.772 2.351 1.251 1.00 92.94 79 GLY A CA 1
ATOM 652 C C . GLY A 1 79 ? 2.486 2.758 -0.038 1.00 92.94 79 GLY A C 1
ATOM 653 O O . GLY A 1 79 ? 2.292 3.850 -0.564 1.00 92.94 79 GLY A O 1
ATOM 654 N N . SER A 1 80 ? 3.295 1.833 -0.556 1.00 96.50 80 SER A N 1
ATOM 655 C CA . SER A 1 80 ? 3.856 1.862 -1.913 1.00 96.50 80 SER A CA 1
ATOM 656 C C . SER A 1 80 ? 3.006 0.967 -2.824 1.00 96.50 80 SER A C 1
ATOM 658 O O . SER A 1 80 ? 3.237 -0.234 -2.937 1.00 96.50 80 SER A O 1
ATOM 660 N N . ASN A 1 81 ? 1.963 1.509 -3.458 1.00 97.50 81 ASN A N 1
ATOM 661 C CA . ASN A 1 81 ? 0.926 0.702 -4.118 1.00 97.50 81 ASN A CA 1
ATOM 662 C C . ASN A 1 81 ? 1.268 0.292 -5.554 1.00 97.50 81 ASN A C 1
ATOM 664 O O . ASN A 1 81 ? 0.643 -0.626 -6.097 1.00 97.50 81 ASN A O 1
ATOM 668 N N . ALA A 1 82 ? 2.321 0.870 -6.135 1.00 97.75 82 ALA A N 1
ATOM 669 C CA . ALA A 1 82 ? 2.986 0.275 -7.291 1.00 97.75 82 ALA A CA 1
ATOM 670 C C . ALA A 1 82 ? 3.437 -1.170 -6.999 1.00 97.75 82 ALA A C 1
ATOM 672 O O . ALA A 1 82 ? 3.391 -2.006 -7.905 1.00 97.75 82 ALA A O 1
ATOM 673 N N . ASP A 1 83 ? 3.760 -1.500 -5.739 1.00 98.56 83 ASP A N 1
ATOM 674 C CA . ASP A 1 83 ? 4.101 -2.867 -5.339 1.00 98.56 83 ASP A CA 1
ATOM 675 C C . ASP A 1 83 ? 2.951 -3.836 -5.611 1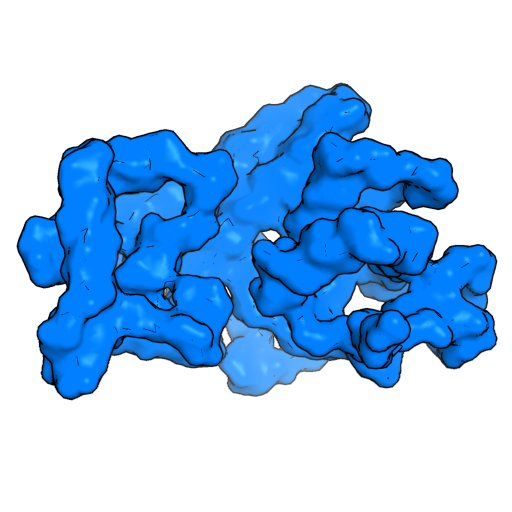.00 98.56 83 ASP A C 1
ATOM 677 O O . ASP A 1 83 ? 3.135 -4.896 -6.217 1.00 98.56 83 ASP A O 1
ATOM 681 N N . ASN A 1 84 ? 1.743 -3.440 -5.202 1.00 98.31 84 ASN A N 1
ATOM 682 C CA . ASN A 1 84 ? 0.532 -4.237 -5.364 1.00 98.31 84 ASN A CA 1
ATOM 683 C C . ASN A 1 84 ? 0.228 -4.465 -6.851 1.00 98.31 84 ASN A C 1
ATOM 685 O O . ASN A 1 84 ? -0.150 -5.568 -7.241 1.00 98.31 84 ASN A O 1
ATOM 689 N N . ILE A 1 85 ? 0.452 -3.451 -7.690 1.00 98.38 85 ILE A N 1
ATOM 690 C CA . ILE A 1 85 ? 0.243 -3.520 -9.143 1.00 98.38 85 ILE A CA 1
ATOM 691 C C . ILE A 1 85 ? 1.242 -4.471 -9.805 1.00 98.38 85 ILE A C 1
ATOM 693 O O . ILE A 1 85 ? 0.844 -5.318 -10.606 1.00 98.38 85 ILE A O 1
ATOM 697 N N . LEU A 1 86 ? 2.530 -4.369 -9.463 1.00 98.75 86 LEU A N 1
ATOM 698 C CA . LEU A 1 86 ? 3.557 -5.278 -9.976 1.00 98.75 86 LEU A CA 1
ATOM 699 C C . LEU A 1 86 ? 3.267 -6.725 -9.554 1.00 98.75 86 LEU A C 1
ATOM 701 O O . LEU A 1 86 ? 3.365 -7.636 -10.377 1.00 98.75 86 LEU A O 1
ATOM 705 N N . ALA A 1 87 ? 2.870 -6.954 -8.303 1.00 98.62 87 ALA A N 1
ATOM 706 C CA . ALA A 1 87 ? 2.523 -8.289 -7.831 1.00 98.62 87 ALA A CA 1
ATOM 707 C C . ALA A 1 87 ? 1.273 -8.857 -8.515 1.00 98.62 87 ALA A C 1
ATOM 709 O O . ALA A 1 87 ? 1.286 -10.016 -8.931 1.00 98.62 87 ALA A O 1
ATOM 710 N N . ASP A 1 88 ? 0.221 -8.055 -8.688 1.00 98.50 88 ASP A N 1
ATOM 711 C CA . ASP A 1 88 ? -1.001 -8.469 -9.382 1.00 98.50 88 ASP A CA 1
ATOM 712 C C . ASP A 1 88 ? -0.714 -8.852 -10.846 1.00 98.50 88 ASP A C 1
ATOM 714 O O . ASP A 1 88 ? -1.066 -9.950 -11.295 1.00 98.50 88 ASP A O 1
ATOM 718 N N . ALA A 1 89 ? 0.043 -8.013 -11.563 1.00 98.44 89 ALA A N 1
ATOM 719 C CA . ALA A 1 89 ? 0.527 -8.308 -12.909 1.00 98.44 89 ALA A CA 1
ATOM 720 C C . ALA A 1 89 ? 1.348 -9.609 -12.953 1.00 98.44 89 ALA A C 1
ATOM 722 O O . ALA A 1 89 ? 1.166 -10.444 -13.850 1.00 98.44 89 ALA A O 1
ATOM 723 N N . TYR A 1 90 ? 2.229 -9.818 -11.970 1.00 98.62 90 TYR A N 1
ATOM 724 C CA . TYR A 1 90 ? 3.049 -11.020 -11.884 1.00 98.62 90 TYR A CA 1
ATOM 725 C C . TYR A 1 90 ? 2.198 -12.278 -11.696 1.00 98.62 90 TYR A C 1
ATOM 727 O O . TYR A 1 90 ? 2.334 -13.237 -12.465 1.00 98.62 90 TYR A O 1
ATOM 735 N N . VAL A 1 91 ? 1.316 -12.292 -10.695 1.00 98.06 91 VAL A N 1
ATOM 736 C CA . VAL A 1 91 ? 0.500 -13.464 -10.339 1.00 98.06 91 VAL A CA 1
ATOM 737 C C . VAL A 1 91 ? -0.449 -13.835 -11.475 1.00 98.06 91 VAL A C 1
ATOM 739 O O . VAL A 1 91 ? -0.606 -15.014 -11.787 1.00 98.06 91 VAL A O 1
ATOM 742 N N . LYS A 1 92 ? -1.008 -12.843 -12.170 1.00 97.62 92 LYS A N 1
ATOM 743 C CA . LYS A 1 92 ? -1.902 -13.051 -13.318 1.00 97.62 92 LYS A CA 1
ATOM 744 C C . LYS A 1 92 ? -1.180 -13.325 -14.643 1.00 97.62 92 LYS A C 1
ATOM 746 O O . LYS A 1 92 ? -1.818 -13.400 -15.690 1.00 97.62 92 LYS A O 1
ATOM 751 N N . GLY A 1 93 ? 0.140 -13.505 -14.624 1.00 96.94 93 GLY A N 1
ATOM 752 C CA . GLY A 1 93 ? 0.870 -14.020 -15.782 1.00 96.94 93 GLY A CA 1
ATOM 753 C C . GLY A 1 93 ? 1.269 -12.979 -16.829 1.00 96.94 93 GLY A C 1
ATOM 754 O O . GLY A 1 93 ? 1.569 -13.363 -17.959 1.00 96.94 93 GLY A O 1
ATOM 755 N N . VAL A 1 94 ? 1.333 -11.686 -16.494 1.00 97.56 94 VAL A N 1
ATOM 756 C CA . VAL A 1 94 ? 1.942 -10.689 -17.392 1.00 97.56 94 VAL A CA 1
ATOM 757 C C . VAL A 1 94 ? 3.433 -10.999 -17.486 1.00 97.56 94 VAL A C 1
ATOM 759 O O . VAL A 1 94 ? 4.155 -10.970 -16.489 1.00 97.56 94 VAL A O 1
ATOM 762 N N . ARG A 1 95 ? 3.900 -11.415 -18.662 1.00 91.88 95 ARG A N 1
ATOM 763 C CA . ARG A 1 95 ? 5.300 -11.811 -18.885 1.00 91.88 95 ARG A CA 1
ATOM 764 C C . ARG A 1 95 ? 5.927 -10.951 -19.968 1.00 91.88 95 ARG A C 1
ATOM 766 O O . ARG A 1 95 ? 6.800 -10.165 -19.632 1.00 91.88 95 ARG A O 1
ATOM 773 N N . GLY A 1 96 ? 5.431 -11.048 -21.204 1.00 91.44 96 GLY A N 1
ATOM 774 C CA . GLY A 1 96 ? 5.790 -10.154 -22.311 1.00 91.44 96 GLY A CA 1
ATOM 775 C C . GLY A 1 96 ? 7.276 -9.774 -22.351 1.00 91.44 96 GLY A C 1
ATOM 776 O O . GLY A 1 96 ? 8.142 -10.639 -22.228 1.00 91.44 96 GLY A O 1
ATOM 777 N N . ALA A 1 97 ? 7.556 -8.480 -22.483 1.00 96.25 97 ALA A N 1
ATOM 778 C CA . ALA A 1 97 ? 8.890 -7.888 -22.377 1.00 96.25 97 ALA A CA 1
ATOM 779 C C . ALA A 1 97 ? 9.222 -7.373 -20.958 1.00 96.25 97 ALA A C 1
ATOM 781 O O . ALA A 1 97 ? 10.176 -6.617 -20.781 1.00 96.25 97 ALA A O 1
ATOM 782 N N . VAL A 1 98 ? 8.446 -7.751 -19.936 1.00 98.38 98 VAL A N 1
ATOM 783 C CA . VAL A 1 98 ? 8.662 -7.300 -18.556 1.00 98.38 98 VAL A CA 1
ATOM 784 C C . VAL A 1 98 ? 9.911 -7.964 -17.972 1.00 98.38 98 VAL A C 1
ATOM 786 O O . VAL A 1 98 ? 9.995 -9.190 -17.865 1.00 98.38 98 VAL A O 1
ATOM 789 N N . ASN A 1 99 ? 10.873 -7.155 -17.524 1.00 98.38 99 ASN A N 1
ATOM 790 C CA . ASN A 1 99 ? 12.019 -7.647 -16.764 1.00 98.38 99 ASN A CA 1
ATOM 791 C C . ASN A 1 99 ? 11.643 -7.821 -15.284 1.00 98.38 99 ASN A C 1
ATOM 793 O O . ASN A 1 99 ? 11.772 -6.899 -14.481 1.00 98.38 99 ASN A O 1
ATOM 797 N N . TRP A 1 100 ? 11.199 -9.023 -14.921 1.00 98.62 100 TRP A N 1
ATOM 798 C CA . TRP A 1 100 ? 10.765 -9.327 -13.555 1.00 98.62 100 TRP A CA 1
ATOM 799 C C . TRP A 1 100 ? 11.885 -9.387 -12.516 1.00 98.62 100 TRP A C 1
ATOM 801 O O . TRP A 1 100 ? 11.603 -9.211 -11.336 1.00 98.62 100 TRP A O 1
ATOM 811 N N . GLU A 1 101 ? 13.143 -9.574 -12.918 1.00 98.56 101 GLU A N 1
ATOM 812 C CA . GLU A 1 101 ? 14.267 -9.442 -11.982 1.00 98.56 101 GLU A CA 1
ATOM 813 C C . GLU A 1 101 ? 14.463 -7.981 -11.563 1.00 98.56 101 GLU A C 1
ATOM 815 O O . GLU A 1 101 ? 14.712 -7.707 -10.391 1.00 98.56 101 GLU A O 1
ATOM 820 N N . ASP A 1 102 ? 14.304 -7.035 -12.490 1.00 98.81 102 ASP A N 1
ATOM 821 C CA . ASP A 1 102 ? 14.305 -5.607 -12.154 1.00 98.81 102 ASP A CA 1
ATOM 822 C C . ASP A 1 102 ? 13.030 -5.203 -11.412 1.00 98.81 102 ASP A C 1
ATOM 824 O O . ASP A 1 102 ? 13.119 -4.504 -10.408 1.00 98.81 102 ASP A O 1
ATOM 828 N N . GLY A 1 103 ? 11.863 -5.705 -11.829 1.00 98.81 103 GLY A N 1
ATOM 829 C CA . GLY A 1 103 ? 10.613 -5.495 -11.094 1.00 98.81 103 GLY A CA 1
ATOM 830 C C . GLY A 1 103 ? 10.712 -5.964 -9.644 1.00 98.81 103 GLY A C 1
ATOM 831 O O . GLY A 1 103 ? 10.305 -5.252 -8.737 1.00 98.81 103 GLY A O 1
ATOM 832 N N . TYR A 1 104 ? 11.345 -7.111 -9.397 1.00 98.88 104 TYR A N 1
ATOM 833 C CA . TYR A 1 104 ? 11.609 -7.575 -8.041 1.00 98.88 104 TYR A CA 1
ATOM 834 C C . TYR A 1 104 ? 12.549 -6.653 -7.257 1.00 98.88 104 TYR A C 1
ATOM 836 O O . TYR A 1 104 ? 12.279 -6.352 -6.098 1.00 98.88 104 TYR A O 1
ATOM 844 N N . LYS A 1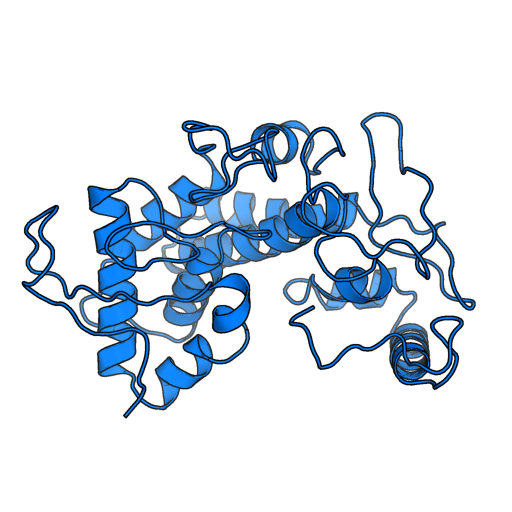 105 ? 13.641 -6.176 -7.866 1.00 98.94 105 LYS A N 1
ATOM 845 C CA . LYS A 1 105 ? 14.538 -5.213 -7.203 1.00 98.94 105 LYS A CA 1
ATOM 846 C C . LYS A 1 105 ? 13.813 -3.912 -6.855 1.00 98.94 105 LYS A C 1
ATOM 848 O O . LYS A 1 105 ? 14.090 -3.361 -5.796 1.00 98.94 105 LYS A O 1
ATOM 853 N N . ALA A 1 106 ? 12.886 -3.463 -7.701 1.00 98.88 106 ALA A N 1
ATOM 854 C CA . ALA A 1 106 ? 12.050 -2.297 -7.435 1.00 98.88 106 ALA A CA 1
ATOM 855 C C . ALA A 1 106 ? 11.160 -2.498 -6.200 1.00 98.88 106 ALA A C 1
ATOM 857 O O . ALA A 1 106 ? 11.169 -1.666 -5.299 1.00 98.88 106 ALA A O 1
ATOM 858 N N . LEU A 1 107 ? 10.496 -3.655 -6.096 1.00 98.88 107 LEU A N 1
ATOM 859 C CA . LEU A 1 107 ? 9.719 -4.023 -4.906 1.00 98.88 107 LEU A CA 1
ATOM 860 C C . LEU A 1 107 ? 10.586 -4.040 -3.641 1.00 98.88 107 LEU A C 1
ATOM 862 O O . LEU A 1 107 ? 10.204 -3.503 -2.609 1.00 98.88 107 LEU A O 1
ATOM 866 N N . VAL A 1 108 ? 11.771 -4.655 -3.708 1.00 98.88 108 VAL A N 1
ATOM 867 C CA . VAL A 1 108 ? 12.702 -4.733 -2.567 1.00 98.88 108 VAL A CA 1
ATOM 868 C C . VAL A 1 108 ? 13.199 -3.350 -2.152 1.00 98.88 108 VAL A C 1
ATOM 870 O O . VAL A 1 108 ? 13.342 -3.090 -0.960 1.00 98.88 108 VAL A O 1
ATOM 873 N N . GLN A 1 109 ? 13.455 -2.465 -3.113 1.00 98.88 109 GLN A N 1
ATOM 874 C CA . GLN A 1 109 ? 13.872 -1.093 -2.851 1.00 98.88 109 GLN A CA 1
ATOM 875 C C . GLN A 1 109 ? 12.826 -0.352 -2.008 1.00 98.88 109 GLN A C 1
ATOM 877 O O . GLN A 1 109 ? 13.173 0.170 -0.948 1.00 98.88 109 GLN A O 1
ATOM 882 N N . ASP A 1 110 ? 11.555 -0.395 -2.412 1.00 98.56 110 ASP A N 1
ATOM 883 C CA . ASP A 1 110 ? 10.448 0.214 -1.667 1.00 98.56 110 ASP A CA 1
ATOM 884 C C . ASP A 1 110 ? 10.227 -0.457 -0.297 1.00 98.56 110 ASP A C 1
ATOM 886 O O . ASP A 1 110 ? 9.859 0.211 0.672 1.00 98.56 110 ASP A O 1
ATOM 890 N N . ALA A 1 111 ? 10.483 -1.767 -0.180 1.00 98.69 111 ALA A N 1
ATOM 891 C CA . ALA A 1 111 ? 10.286 -2.525 1.057 1.00 98.69 111 ALA A CA 1
ATOM 892 C C . ALA A 1 111 ? 11.422 -2.405 2.088 1.00 98.69 111 ALA A C 1
ATOM 894 O O . ALA A 1 111 ? 11.205 -2.781 3.243 1.00 98.69 111 ALA A O 1
ATOM 895 N N . GLU A 1 112 ? 12.627 -1.988 1.695 1.00 98.69 112 GLU A N 1
ATOM 896 C CA . GLU A 1 112 ? 13.818 -2.053 2.560 1.00 98.69 112 GLU A CA 1
ATOM 897 C C . GLU A 1 112 ? 14.556 -0.721 2.712 1.00 98.69 112 GLU A C 1
ATOM 899 O O . GLU A 1 112 ? 15.291 -0.544 3.687 1.00 98.69 112 GLU A O 1
ATOM 904 N N . VAL A 1 113 ? 14.383 0.224 1.785 1.00 98.56 113 VAL A N 1
ATOM 905 C CA . VAL A 1 113 ? 15.125 1.488 1.793 1.00 98.56 113 VAL A CA 1
ATOM 906 C C . VAL A 1 113 ? 14.171 2.648 2.044 1.00 98.56 113 VAL A C 1
ATOM 908 O O . VAL A 1 113 ? 13.328 2.976 1.217 1.00 98.56 113 VAL A O 1
ATOM 911 N N . ALA A 1 114 ? 14.318 3.293 3.205 1.00 97.94 114 ALA A N 1
ATOM 912 C CA . ALA A 1 114 ? 13.557 4.496 3.521 1.00 97.94 114 ALA A CA 1
ATOM 913 C C . ALA A 1 114 ? 13.947 5.635 2.554 1.00 97.94 114 ALA A C 1
ATOM 915 O O . ALA A 1 114 ? 15.136 5.971 2.477 1.00 97.94 114 ALA A O 1
ATOM 916 N N . PRO A 1 115 ? 12.983 6.257 1.852 1.00 97.00 115 PRO A N 1
ATOM 917 C CA . PRO A 1 115 ? 13.272 7.360 0.951 1.00 97.00 115 PRO A CA 1
ATOM 918 C C . PRO A 1 115 ? 13.747 8.593 1.727 1.00 97.00 115 PRO A C 1
ATOM 920 O O . PRO A 1 115 ? 13.320 8.818 2.868 1.00 97.00 115 PRO A O 1
ATOM 923 N N . PRO A 1 116 ? 14.612 9.428 1.125 1.00 96.31 116 PRO A N 1
ATOM 924 C CA . PRO A 1 116 ? 15.052 10.662 1.755 1.00 96.31 116 PRO A CA 1
ATOM 925 C C . PRO A 1 116 ? 13.858 11.594 1.994 1.00 96.31 116 PRO A C 1
ATOM 927 O O . PRO A 1 116 ? 13.013 11.796 1.119 1.00 96.31 116 PRO A O 1
ATOM 930 N N . ASN A 1 117 ? 13.800 12.178 3.189 1.00 96.31 117 ASN A N 1
ATOM 931 C CA . ASN A 1 117 ? 12.817 13.201 3.543 1.00 96.31 117 ASN A CA 1
ATOM 932 C C . ASN A 1 117 ? 13.340 14.597 3.158 1.00 96.31 117 ASN A C 1
ATOM 934 O O . ASN A 1 117 ? 13.614 15.426 4.025 1.00 96.31 117 ASN A O 1
ATOM 938 N N . ASP A 1 118 ? 13.579 14.799 1.862 1.00 93.62 118 ASP A N 1
ATOM 939 C CA . ASP A 1 118 ? 14.081 16.054 1.298 1.00 93.62 118 ASP A CA 1
ATOM 940 C C . ASP A 1 118 ? 13.505 16.279 -0.120 1.00 93.62 118 ASP A C 1
ATOM 942 O O . ASP A 1 118 ? 13.719 15.435 -0.997 1.00 93.62 118 ASP A O 1
ATOM 946 N N . PRO A 1 119 ? 12.770 17.380 -0.371 1.00 93.31 119 PRO A N 1
ATOM 947 C CA . PRO A 1 119 ? 12.365 18.395 0.603 1.00 93.31 119 PRO A CA 1
ATOM 948 C C . PRO A 1 119 ? 11.367 17.846 1.629 1.00 93.31 119 PRO A C 1
ATOM 950 O O . PRO A 1 119 ? 10.612 16.917 1.352 1.00 93.31 119 PRO A O 1
ATOM 953 N N . ILE A 1 120 ? 11.345 18.460 2.813 1.00 95.88 120 ILE A N 1
ATOM 954 C CA . ILE A 1 120 ? 10.374 18.124 3.859 1.00 95.88 120 ILE A CA 1
ATOM 955 C C . ILE A 1 120 ? 8.976 18.552 3.405 1.00 95.88 120 ILE A C 1
ATOM 957 O O . ILE A 1 120 ? 8.746 19.723 3.090 1.00 95.88 120 ILE A O 1
ATOM 961 N N . ASP A 1 121 ? 8.030 17.617 3.433 1.00 94.56 121 ASP A N 1
ATOM 962 C CA . ASP A 1 121 ? 6.616 17.906 3.220 1.00 94.56 121 ASP A CA 1
ATOM 963 C C . ASP A 1 121 ? 6.003 18.496 4.502 1.00 94.56 121 ASP A C 1
ATOM 965 O O . ASP A 1 121 ? 5.934 17.805 5.520 1.00 94.56 121 ASP A O 1
ATOM 969 N N . PRO A 1 122 ? 5.517 19.751 4.500 1.00 94.25 122 PRO A N 1
ATOM 970 C CA . PRO A 1 122 ? 4.938 20.361 5.698 1.00 94.25 122 PRO A CA 1
ATOM 971 C C . PRO A 1 122 ? 3.672 19.649 6.191 1.00 94.25 122 PRO A C 1
ATOM 973 O O . PRO A 1 122 ? 3.289 19.833 7.344 1.00 94.25 122 PRO A O 1
ATOM 976 N N . MET A 1 123 ? 3.018 18.855 5.337 1.00 91.31 123 MET A N 1
ATOM 977 C CA . MET A 1 123 ? 1.818 18.101 5.696 1.00 91.31 123 MET A CA 1
ATOM 978 C C . MET A 1 123 ? 2.139 16.792 6.444 1.00 91.31 123 MET A C 1
ATOM 980 O O . MET A 1 123 ? 1.313 16.295 7.205 1.00 91.31 123 MET A O 1
ATOM 984 N N . ALA A 1 124 ? 3.342 16.247 6.255 1.00 94.81 124 ALA A N 1
ATOM 985 C CA . ALA A 1 124 ? 3.821 15.029 6.905 1.00 94.81 124 ALA A CA 1
ATOM 986 C C . ALA A 1 124 ? 5.342 15.121 7.127 1.00 94.81 124 ALA A C 1
ATOM 988 O O . ALA A 1 124 ? 6.117 14.457 6.441 1.00 94.81 124 ALA A O 1
ATOM 989 N N . PRO A 1 125 ? 5.798 15.977 8.060 1.00 96.31 125 PRO A N 1
ATOM 990 C CA . PRO A 1 125 ? 7.222 16.273 8.218 1.00 96.31 125 PRO A CA 1
ATOM 991 C C . PRO A 1 125 ? 8.030 15.110 8.819 1.00 96.31 125 PRO A C 1
ATOM 993 O O . PRO A 1 125 ? 9.258 15.174 8.861 1.00 96.31 125 PRO A O 1
ATOM 996 N N . ASP A 1 126 ? 7.362 14.059 9.300 1.00 97.31 126 ASP A N 1
ATOM 997 C CA . ASP A 1 126 ? 7.952 12.891 9.957 1.00 97.31 126 ASP A CA 1
ATOM 998 C C . ASP A 1 126 ? 8.753 11.980 9.015 1.00 97.31 126 ASP A C 1
ATOM 1000 O O . ASP A 1 126 ? 9.690 11.309 9.456 1.00 97.31 126 ASP A O 1
ATOM 1004 N N . SER A 1 127 ? 8.400 11.943 7.729 1.00 97.19 127 SER A N 1
ATOM 1005 C CA . SER A 1 127 ? 9.043 11.088 6.733 1.00 97.19 127 SER A CA 1
ATOM 1006 C C . SER A 1 127 ? 8.814 11.600 5.317 1.00 97.19 127 SER A C 1
ATOM 1008 O O . SER A 1 127 ? 7.925 12.409 5.081 1.00 97.19 127 SER A O 1
ATOM 1010 N N . SER A 1 128 ? 9.536 11.034 4.347 1.00 96.00 128 SER A N 1
ATOM 1011 C CA . SER A 1 128 ? 9.229 11.284 2.939 1.00 96.00 128 SER A CA 1
ATOM 1012 C C . SER A 1 128 ? 7.785 10.890 2.614 1.00 96.00 128 SER A C 1
ATOM 1014 O O . SER A 1 128 ? 7.278 9.879 3.116 1.00 96.00 128 SER A O 1
ATOM 1016 N N . THR A 1 129 ? 7.148 11.695 1.769 1.00 94.88 129 THR A N 1
ATOM 1017 C CA . THR A 1 129 ? 5.888 11.381 1.084 1.00 94.88 129 THR A CA 1
ATOM 1018 C C . THR A 1 129 ? 6.075 11.324 -0.427 1.00 94.88 129 THR A C 1
ATOM 1020 O O . THR A 1 129 ? 5.098 11.225 -1.151 1.00 94.88 129 THR A O 1
ATOM 1023 N N . LYS A 1 130 ? 7.305 11.416 -0.939 1.00 94.06 130 LYS A N 1
ATOM 1024 C CA . LYS A 1 130 ? 7.552 11.511 -2.384 1.00 94.06 130 LYS A CA 1
ATOM 1025 C C . LYS A 1 130 ? 7.388 10.166 -3.099 1.00 94.06 130 LYS A C 1
ATOM 1027 O O . LYS A 1 130 ? 6.946 10.126 -4.240 1.00 94.06 130 LYS A O 1
ATOM 1032 N N . GLU A 1 131 ? 7.815 9.083 -2.465 1.00 94.44 131 GLU A N 1
ATOM 1033 C CA . GLU A 1 131 ? 7.942 7.747 -3.057 1.00 94.44 131 GLU A CA 1
ATOM 1034 C C . GLU A 1 131 ? 8.226 6.721 -1.960 1.00 94.44 131 GLU A C 1
ATOM 1036 O O . GLU A 1 131 ? 8.531 7.116 -0.833 1.00 94.44 131 GLU A O 1
ATOM 1041 N N . GLY A 1 132 ? 8.133 5.428 -2.284 1.00 94.56 132 GLY A N 1
ATOM 1042 C CA . GLY A 1 132 ? 8.461 4.328 -1.377 1.00 94.56 132 GLY A CA 1
ATOM 1043 C C . GLY A 1 132 ? 7.777 4.402 -0.004 1.00 94.56 132 GLY A C 1
ATOM 1044 O O . GLY A 1 132 ? 6.709 4.988 0.177 1.00 94.56 132 GLY A O 1
ATOM 1045 N N . ARG A 1 133 ? 8.404 3.781 1.001 1.00 97.75 133 ARG A N 1
ATOM 1046 C CA . ARG A 1 133 ? 7.838 3.640 2.350 1.00 97.75 133 ARG A CA 1
ATOM 1047 C C . ARG A 1 133 ? 8.567 4.521 3.369 1.00 97.75 133 ARG A C 1
ATOM 1049 O O . ARG A 1 133 ? 9.620 4.167 3.898 1.00 97.75 133 ARG A O 1
ATOM 1056 N N . GLY A 1 134 ? 7.989 5.679 3.688 1.00 97.31 134 GLY A N 1
ATOM 1057 C CA . GLY A 1 134 ? 8.584 6.658 4.609 1.00 97.31 134 GLY A CA 1
ATOM 1058 C C . GLY A 1 134 ? 8.757 6.188 6.064 1.00 97.31 134 GLY A C 1
ATOM 1059 O O . GLY A 1 134 ? 9.743 6.538 6.713 1.00 97.31 134 GLY A O 1
ATOM 1060 N N . ALA A 1 135 ? 7.842 5.362 6.582 1.00 98.19 135 ALA A N 1
ATOM 1061 C CA . ALA A 1 135 ? 7.849 4.905 7.978 1.00 98.19 135 ALA A CA 1
ATOM 1062 C C . ALA A 1 135 ? 8.621 3.584 8.197 1.00 98.19 135 ALA A C 1
ATOM 1064 O O . ALA A 1 135 ? 8.444 2.905 9.213 1.00 98.19 135 ALA A O 1
ATOM 1065 N N . LEU A 1 136 ? 9.498 3.210 7.255 1.00 98.56 136 LEU A N 1
ATOM 1066 C CA . LEU A 1 136 ? 10.302 1.988 7.336 1.00 98.56 136 LEU A CA 1
ATOM 1067 C C . LEU A 1 136 ? 11.135 1.833 8.618 1.00 98.56 136 LEU A C 1
ATOM 1069 O O . LEU A 1 136 ? 11.236 0.699 9.083 1.00 98.56 136 LEU A O 1
ATOM 1073 N N . PRO A 1 137 ? 11.712 2.886 9.237 1.00 98.50 137 PRO A N 1
ATOM 1074 C CA . PRO A 1 137 ? 12.513 2.690 10.444 1.00 98.50 137 PRO A CA 1
ATOM 1075 C C . PRO A 1 137 ? 11.752 2.001 11.584 1.00 98.50 137 PRO A C 1
ATOM 1077 O O . PRO A 1 137 ? 12.296 1.085 12.198 1.00 98.50 137 PRO A O 1
ATOM 1080 N N . ASP A 1 138 ? 10.492 2.376 11.831 1.00 98.69 138 ASP A N 1
ATOM 1081 C CA . ASP A 1 138 ? 9.652 1.680 12.814 1.00 98.69 138 ASP A CA 1
ATOM 1082 C C . ASP A 1 138 ? 9.218 0.305 12.285 1.00 98.69 138 ASP A C 1
ATOM 1084 O O . ASP A 1 138 ? 9.335 -0.692 12.999 1.00 98.69 138 ASP A O 1
ATOM 1088 N N . TRP A 1 139 ? 8.794 0.218 11.018 1.00 98.75 139 TRP A N 1
ATOM 1089 C CA . TRP A 1 139 ? 8.347 -1.040 10.408 1.00 98.75 139 TRP A CA 1
ATOM 1090 C C . TRP A 1 139 ? 9.388 -2.161 10.515 1.00 98.75 139 TRP A C 1
ATOM 1092 O O . TRP A 1 139 ? 9.059 -3.282 10.904 1.00 98.75 139 TRP A O 1
ATOM 1102 N N . LEU A 1 140 ? 10.649 -1.852 10.205 1.00 98.75 140 LEU A N 1
ATOM 1103 C CA . LEU A 1 140 ? 11.754 -2.806 10.212 1.00 98.75 140 LEU A CA 1
ATOM 1104 C C . LEU A 1 140 ? 12.238 -3.127 11.630 1.00 98.75 140 LEU A C 1
ATOM 1106 O O . LEU A 1 140 ? 12.569 -4.277 11.911 1.00 98.75 140 LEU A O 1
ATOM 1110 N N . ALA A 1 141 ? 12.288 -2.133 12.523 1.00 98.62 141 ALA A N 1
ATOM 1111 C CA . ALA A 1 141 ? 12.822 -2.320 13.872 1.00 98.62 141 ALA A CA 1
ATOM 1112 C C . ALA A 1 141 ? 11.805 -2.922 14.854 1.00 98.62 141 ALA A C 1
ATOM 1114 O O . ALA A 1 141 ? 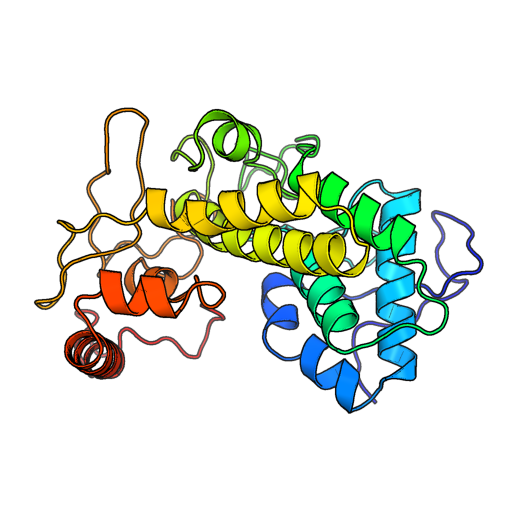12.191 -3.655 15.764 1.00 98.62 141 ALA A O 1
ATOM 1115 N N . LEU A 1 142 ? 10.521 -2.593 14.698 1.00 98.75 142 LEU A N 1
ATOM 1116 C CA . LEU A 1 142 ? 9.465 -2.913 15.662 1.00 98.75 142 LEU A CA 1
ATOM 1117 C C . LEU A 1 142 ? 8.431 -3.903 15.112 1.00 98.75 142 LEU A C 1
ATOM 1119 O O . LEU A 1 142 ? 7.739 -4.553 15.894 1.00 98.75 142 LEU A O 1
ATOM 1123 N N . GLY A 1 143 ? 8.291 -4.004 13.787 1.00 98.69 143 GLY A N 1
ATOM 1124 C CA . GLY A 1 143 ? 7.204 -4.750 13.148 1.00 98.69 143 GLY A CA 1
ATOM 1125 C C . GLY A 1 143 ? 5.837 -4.059 13.246 1.00 98.69 143 GLY A C 1
ATOM 1126 O O . GLY A 1 143 ? 4.815 -4.674 12.961 1.00 98.69 143 GLY A O 1
ATOM 1127 N N . PHE A 1 144 ? 5.793 -2.802 13.681 1.00 98.81 144 PHE A N 1
ATOM 1128 C CA . PHE A 1 144 ? 4.612 -1.938 13.723 1.00 98.81 144 PHE A CA 1
ATOM 1129 C C . PHE A 1 144 ? 5.068 -0.481 13.638 1.00 98.81 144 PHE A C 1
ATOM 1131 O O . PHE A 1 144 ? 6.259 -0.209 13.776 1.00 98.81 144 PHE A O 1
ATOM 1138 N N . ILE A 1 145 ? 4.146 0.454 13.417 1.00 98.88 145 ILE A N 1
ATOM 1139 C CA . ILE A 1 145 ? 4.479 1.872 13.245 1.00 98.88 145 ILE A CA 1
ATOM 1140 C C . ILE A 1 145 ? 3.932 2.658 14.432 1.00 98.88 145 ILE A C 1
ATOM 1142 O O . ILE A 1 145 ? 2.753 2.560 14.766 1.00 98.88 145 ILE A O 1
ATOM 1146 N N . THR A 1 146 ? 4.783 3.427 15.106 1.00 98.75 146 THR A N 1
ATOM 1147 C CA . THR A 1 146 ? 4.330 4.293 16.199 1.00 98.75 146 THR A CA 1
ATOM 1148 C C . THR A 1 146 ? 3.825 5.634 15.660 1.00 98.75 146 THR A C 1
ATOM 1150 O O . THR A 1 146 ? 4.264 6.060 14.592 1.00 98.75 146 THR A O 1
ATOM 1153 N N . PRO A 1 147 ? 2.995 6.379 16.418 1.00 97.94 147 PRO A N 1
ATOM 1154 C CA . PRO A 1 147 ? 2.597 7.749 16.067 1.00 97.94 147 PRO A CA 1
ATOM 1155 C C . PRO A 1 147 ? 3.735 8.777 15.990 1.00 97.94 147 PRO A C 1
ATOM 1157 O O . PRO A 1 147 ? 3.475 9.956 15.778 1.00 97.94 147 PRO A O 1
ATOM 1160 N N . LYS A 1 148 ? 5.001 8.363 16.159 1.00 97.56 148 LYS A N 1
ATOM 1161 C CA . LYS A 1 148 ? 6.151 9.151 15.699 1.00 97.56 148 LYS A CA 1
ATOM 1162 C C . LYS A 1 148 ? 6.046 9.435 14.197 1.00 97.56 148 LYS A C 1
ATOM 1164 O O . LYS A 1 148 ? 6.478 10.494 13.751 1.00 97.56 148 LYS A O 1
ATOM 1169 N N . TYR A 1 149 ? 5.504 8.478 13.449 1.00 98.31 149 TYR A N 1
ATOM 1170 C CA . TYR A 1 149 ? 5.173 8.627 12.045 1.00 98.31 149 TYR A CA 1
ATOM 1171 C C . TYR A 1 149 ? 3.692 8.944 11.900 1.00 98.31 149 TYR A C 1
ATOM 1173 O O . TYR A 1 149 ? 2.838 8.347 12.560 1.00 98.31 149 TYR A O 1
ATOM 1181 N N . THR A 1 150 ? 3.389 9.869 11.002 1.00 97.81 150 THR A N 1
ATOM 1182 C CA . THR A 1 150 ? 2.014 10.161 10.632 1.00 97.81 150 THR A CA 1
ATOM 1183 C C . THR A 1 150 ? 1.376 8.963 9.934 1.00 97.81 150 THR A C 1
ATOM 1185 O O . THR A 1 150 ? 2.081 8.127 9.358 1.00 97.81 150 THR A O 1
ATOM 1188 N N . ARG A 1 151 ? 0.042 8.858 9.987 1.00 97.94 151 ARG A N 1
ATOM 1189 C CA . ARG A 1 151 ? -0.746 7.774 9.371 1.00 97.94 151 ARG A CA 1
ATOM 1190 C C . ARG A 1 151 ? -0.310 6.388 9.843 1.00 97.94 151 ARG A C 1
ATOM 1192 O O . ARG A 1 151 ? -0.344 5.429 9.081 1.00 97.94 151 ARG A O 1
ATOM 1199 N N . ALA A 1 152 ? 0.147 6.285 11.093 1.00 98.44 152 ALA A N 1
ATOM 1200 C CA . ALA A 1 152 ? 0.796 5.093 11.636 1.00 98.44 152 ALA A CA 1
ATOM 1201 C C . ALA A 1 152 ? 0.004 3.792 11.412 1.00 98.44 152 ALA A C 1
ATOM 1203 O O . ALA A 1 152 ? 0.585 2.790 11.001 1.00 98.44 152 ALA A O 1
ATOM 1204 N N . VAL A 1 153 ? -1.313 3.799 11.642 1.00 98.62 153 VAL A N 1
ATOM 1205 C CA . VAL A 1 153 ? -2.155 2.607 11.471 1.00 98.62 153 VAL A CA 1
ATOM 1206 C C . VAL A 1 153 ? -2.395 2.319 9.992 1.00 98.62 153 VAL A C 1
ATOM 1208 O O . VAL A 1 153 ? -2.167 1.188 9.567 1.00 98.62 153 VAL A O 1
ATOM 1211 N N . THR A 1 154 ? -2.767 3.335 9.204 1.00 98.25 154 THR A N 1
ATOM 1212 C CA . THR A 1 154 ? -2.924 3.227 7.740 1.00 98.25 154 THR A CA 1
ATOM 1213 C C . THR A 1 154 ? -1.675 2.637 7.089 1.00 98.25 154 THR A C 1
ATOM 1215 O O . THR A 1 154 ? -1.736 1.628 6.389 1.00 98.25 154 THR A O 1
ATOM 1218 N N . ARG A 1 155 ? -0.506 3.217 7.376 1.00 98.44 155 ARG A N 1
ATOM 1219 C CA . ARG A 1 155 ? 0.779 2.756 6.846 1.00 98.44 155 ARG A CA 1
ATOM 1220 C C . ARG A 1 155 ? 1.079 1.325 7.279 1.00 98.44 155 ARG A C 1
ATOM 1222 O O . ARG A 1 155 ? 1.584 0.555 6.476 1.00 98.44 155 ARG A O 1
ATOM 1229 N N . ALA A 1 156 ? 0.757 0.937 8.513 1.00 98.62 156 ALA A N 1
ATOM 1230 C CA . ALA A 1 156 ? 1.049 -0.408 8.999 1.00 98.62 156 ALA A CA 1
ATOM 1231 C C . ALA A 1 156 ? 0.206 -1.485 8.298 1.00 98.62 156 ALA A C 1
ATOM 1233 O O . ALA A 1 156 ? 0.732 -2.547 7.958 1.00 98.62 156 ALA A O 1
ATOM 1234 N N . VAL A 1 157 ? -1.086 -1.228 8.068 1.00 98.44 157 VAL A N 1
ATOM 1235 C CA . VAL A 1 157 ? -1.946 -2.179 7.344 1.00 98.44 157 VAL A CA 1
ATOM 1236 C C . VAL A 1 157 ? -1.614 -2.224 5.851 1.00 98.44 157 VAL A C 1
ATOM 1238 O O . VAL A 1 157 ? -1.648 -3.295 5.248 1.00 98.44 157 VAL A O 1
ATOM 1241 N N . GLU A 1 158 ? -1.204 -1.103 5.258 1.00 98.25 158 GLU A N 1
ATOM 1242 C CA . GLU A 1 158 ? -0.811 -1.067 3.848 1.00 98.25 158 GLU A CA 1
ATOM 1243 C C . GLU A 1 158 ? 0.572 -1.663 3.601 1.00 98.25 158 GLU A C 1
ATOM 1245 O O . GLU A 1 158 ? 0.714 -2.476 2.692 1.00 98.25 158 GLU A O 1
ATOM 1250 N N . TYR A 1 159 ? 1.568 -1.383 4.447 1.00 98.81 159 TYR A N 1
ATOM 1251 C CA . TYR A 1 159 ? 2.898 -1.995 4.333 1.00 98.81 159 TYR A CA 1
ATOM 1252 C C . TYR A 1 159 ? 2.827 -3.514 4.486 1.00 98.81 159 TYR A C 1
ATOM 1254 O O . TYR A 1 159 ? 3.579 -4.231 3.830 1.00 98.81 159 TYR A O 1
ATOM 1262 N N . ALA A 1 160 ? 1.893 -4.017 5.299 1.00 98.81 160 ALA A N 1
ATOM 1263 C CA . ALA A 1 160 ? 1.605 -5.442 5.387 1.00 98.81 160 ALA A CA 1
ATOM 1264 C C . ALA A 1 160 ? 1.132 -6.019 4.039 1.00 98.81 160 ALA A C 1
ATOM 1266 O O . ALA A 1 160 ? 1.621 -7.066 3.613 1.00 98.81 160 ALA A O 1
ATOM 1267 N N . CYS A 1 161 ? 0.220 -5.330 3.347 1.00 98.50 161 CYS A N 1
ATOM 1268 C CA . CYS A 1 161 ? -0.236 -5.729 2.015 1.00 98.50 161 CYS A CA 1
ATOM 1269 C C . CYS A 1 161 ? 0.886 -5.603 0.970 1.00 98.50 161 CYS A C 1
ATOM 1271 O O . CYS A 1 161 ? 1.112 -6.525 0.186 1.00 98.50 161 CYS A O 1
ATOM 1273 N N . ASN A 1 162 ? 1.667 -4.521 1.013 1.00 98.81 162 ASN A N 1
ATOM 1274 C CA . ASN A 1 162 ? 2.794 -4.326 0.106 1.00 98.81 162 ASN A CA 1
ATOM 1275 C C . ASN A 1 162 ? 3.898 -5.384 0.332 1.00 98.81 162 ASN A C 1
ATOM 1277 O O . ASN A 1 162 ? 4.520 -5.850 -0.617 1.00 98.81 162 ASN A O 1
ATOM 1281 N N . ASP A 1 163 ? 4.131 -5.841 1.566 1.00 98.94 163 ASP A N 1
ATOM 1282 C CA . ASP A 1 163 ? 5.018 -6.982 1.835 1.00 98.94 163 ASP A CA 1
ATOM 1283 C C . ASP A 1 163 ? 4.453 -8.296 1.282 1.00 98.94 163 ASP A C 1
ATOM 1285 O O . ASP A 1 163 ? 5.202 -9.110 0.741 1.00 98.94 163 ASP A O 1
ATOM 1289 N N . PHE A 1 164 ? 3.134 -8.503 1.336 1.00 98.88 164 PHE A N 1
ATOM 1290 C CA . PHE A 1 164 ? 2.516 -9.639 0.651 1.00 98.88 164 PHE A CA 1
ATOM 1291 C C . PHE A 1 164 ? 2.724 -9.566 -0.869 1.00 98.88 164 PHE A C 1
ATOM 1293 O O . PHE A 1 164 ? 2.996 -10.589 -1.499 1.00 98.88 164 PHE A O 1
ATOM 1300 N N . ALA A 1 165 ? 2.670 -8.369 -1.456 1.00 98.81 165 ALA A N 1
ATOM 1301 C CA . ALA A 1 165 ? 2.977 -8.148 -2.865 1.00 98.81 165 ALA A CA 1
ATOM 1302 C C . ALA A 1 165 ? 4.426 -8.555 -3.202 1.00 98.81 165 ALA A C 1
ATOM 1304 O O . ALA A 1 165 ? 4.652 -9.327 -4.141 1.00 98.81 165 ALA A O 1
ATOM 1305 N N . VAL A 1 166 ? 5.405 -8.149 -2.382 1.00 98.94 166 VAL A N 1
ATOM 1306 C CA . VAL A 1 166 ? 6.807 -8.570 -2.561 1.00 98.94 166 VAL A CA 1
ATOM 1307 C C . VAL A 1 166 ? 6.952 -10.089 -2.426 1.00 98.94 166 VAL A C 1
ATOM 1309 O O . VAL A 1 166 ? 7.640 -10.716 -3.235 1.00 98.94 166 VAL A O 1
ATOM 1312 N N . TYR A 1 167 ? 6.253 -10.707 -1.467 1.00 98.88 167 TYR A N 1
ATOM 1313 C CA . TYR A 1 167 ? 6.208 -12.163 -1.314 1.00 98.88 167 TYR A CA 1
ATOM 1314 C C . TYR A 1 167 ? 5.743 -12.876 -2.591 1.00 98.88 167 TYR A C 1
ATOM 1316 O O . TYR A 1 167 ? 6.380 -13.849 -2.999 1.00 98.88 167 TYR A O 1
ATOM 1324 N N . GLN A 1 168 ? 4.676 -12.402 -3.241 1.00 98.88 168 GLN A N 1
ATOM 1325 C CA . GLN A 1 168 ? 4.140 -13.043 -4.448 1.00 98.88 168 GLN A CA 1
ATOM 1326 C C . GLN A 1 168 ? 5.182 -13.114 -5.570 1.00 98.88 168 GLN A C 1
ATOM 1328 O O . GLN A 1 168 ? 5.392 -14.173 -6.171 1.00 98.88 168 GLN A O 1
ATOM 1333 N N . VAL A 1 169 ? 5.887 -12.007 -5.814 1.00 98.88 169 VAL A N 1
ATOM 1334 C CA . VAL A 1 169 ? 6.917 -11.943 -6.859 1.00 98.88 169 VAL A CA 1
ATOM 1335 C C . VAL A 1 169 ? 8.169 -12.724 -6.452 1.00 98.88 169 VAL A C 1
ATOM 1337 O O . VAL A 1 169 ? 8.687 -13.504 -7.252 1.00 98.88 169 VAL A O 1
ATOM 1340 N N . ALA A 1 170 ? 8.625 -12.598 -5.199 1.00 98.88 170 ALA A N 1
ATOM 1341 C CA . ALA A 1 170 ? 9.762 -13.360 -4.672 1.00 98.88 170 ALA A CA 1
ATOM 1342 C C . ALA A 1 170 ? 9.542 -14.876 -4.794 1.00 98.88 170 ALA A C 1
ATOM 1344 O O . ALA A 1 170 ? 10.432 -15.608 -5.233 1.00 98.88 170 ALA A O 1
ATOM 1345 N N . SER A 1 171 ? 8.344 -15.340 -4.427 1.00 98.75 171 SER A N 1
ATOM 1346 C CA . SER A 1 171 ? 7.937 -16.745 -4.487 1.00 98.75 171 SER A CA 1
ATOM 1347 C C . SER A 1 171 ? 7.987 -17.273 -5.919 1.00 98.75 171 SER A C 1
ATOM 1349 O O . SER A 1 171 ? 8.624 -18.295 -6.188 1.00 98.75 171 SER A O 1
ATOM 1351 N N . GLY A 1 172 ? 7.400 -16.537 -6.867 1.00 98.44 172 GLY A N 1
ATOM 1352 C CA . GLY A 1 172 ? 7.412 -16.925 -8.275 1.00 98.44 172 GLY A CA 1
ATOM 1353 C C . GLY A 1 172 ? 8.802 -16.932 -8.914 1.00 98.44 172 GLY A C 1
ATOM 1354 O O . GLY A 1 172 ? 9.087 -17.780 -9.758 1.00 98.44 172 GLY A O 1
ATOM 1355 N N . LEU A 1 173 ? 9.692 -16.038 -8.475 1.00 98.56 173 LEU A N 1
ATOM 1356 C CA . LEU A 1 173 ? 11.100 -16.004 -8.889 1.00 98.56 173 LEU A CA 1
ATOM 1357 C C . LEU A 1 173 ? 11.999 -16.957 -8.082 1.00 98.56 173 LEU A C 1
ATOM 1359 O O . LEU A 1 173 ? 13.220 -16.911 -8.219 1.00 98.56 173 LEU A O 1
ATOM 1363 N N . GLN A 1 174 ? 11.417 -17.819 -7.241 1.00 98.50 174 GLN A N 1
ATOM 1364 C CA . GLN A 1 174 ? 12.125 -18.819 -6.435 1.00 98.50 174 GLN A CA 1
ATOM 1365 C C . GLN A 1 174 ? 13.156 -18.229 -5.454 1.00 98.50 174 GLN A C 1
ATOM 1367 O O . GLN A 1 174 ? 14.116 -18.895 -5.058 1.00 98.50 174 GLN A O 1
ATOM 1372 N N . LYS A 1 175 ? 12.943 -16.993 -4.993 1.00 98.62 175 LYS A N 1
ATOM 1373 C CA . LYS A 1 175 ? 13.782 -16.314 -3.995 1.00 98.62 175 LYS A CA 1
ATOM 1374 C C . LYS A 1 175 ? 13.309 -16.676 -2.587 1.00 98.62 175 LYS A C 1
ATOM 1376 O O . LYS A 1 175 ? 12.731 -15.861 -1.878 1.00 98.62 175 LYS A O 1
ATOM 1381 N N . GLN A 1 176 ? 13.517 -17.937 -2.201 1.00 98.56 176 GLN A N 1
ATOM 1382 C CA . GLN A 1 176 ? 12.871 -18.555 -1.031 1.00 98.56 176 GLN A CA 1
ATOM 1383 C C . GLN A 1 176 ? 13.066 -17.786 0.285 1.00 98.56 176 GLN A C 1
ATOM 1385 O O . GLN A 1 176 ? 12.094 -17.582 1.005 1.00 98.56 176 GLN A O 1
ATOM 1390 N N . ALA A 1 177 ? 14.288 -17.328 0.579 1.00 98.75 177 ALA A N 1
ATOM 1391 C CA . ALA A 1 177 ? 14.574 -16.591 1.814 1.00 98.75 177 ALA A CA 1
ATOM 1392 C C . ALA A 1 177 ? 13.794 -15.268 1.893 1.00 98.75 177 ALA A C 1
ATOM 1394 O O . ALA A 1 177 ? 13.242 -14.923 2.937 1.00 98.75 177 ALA A O 1
ATOM 1395 N N . ASP A 1 178 ? 13.700 -14.553 0.772 1.00 98.81 178 ASP A N 1
ATOM 1396 C CA . ASP A 1 178 ? 12.931 -13.316 0.701 1.00 98.81 178 ASP A CA 1
ATOM 1397 C C . ASP A 1 178 ? 11.425 -13.589 0.724 1.00 98.81 178 ASP A C 1
ATOM 1399 O O . ASP A 1 178 ? 10.690 -12.893 1.419 1.00 98.81 178 ASP A O 1
ATOM 1403 N N . ALA A 1 179 ? 10.959 -14.639 0.044 1.00 98.88 179 ALA A N 1
ATOM 1404 C CA . ALA A 1 179 ? 9.561 -15.048 0.103 1.00 98.88 179 ALA A CA 1
ATOM 1405 C C . ALA A 1 179 ? 9.126 -15.350 1.551 1.00 98.88 179 ALA A C 1
ATOM 1407 O O . ALA A 1 179 ? 8.092 -14.861 1.997 1.00 98.88 179 ALA A O 1
ATOM 1408 N N . GLU A 1 180 ? 9.930 -16.091 2.318 1.00 98.88 180 GLU A N 1
ATOM 1409 C CA . GLU A 1 180 ? 9.654 -16.352 3.734 1.00 98.88 180 GLU A CA 1
ATOM 1410 C C . GLU A 1 180 ? 9.662 -15.064 4.571 1.00 98.88 180 GLU A C 1
ATOM 1412 O O . GLU A 1 180 ? 8.734 -14.824 5.350 1.00 98.88 180 GLU A O 1
ATOM 1417 N N . LYS A 1 181 ? 10.671 -14.205 4.379 1.00 98.88 181 LYS A N 1
ATOM 1418 C CA . LYS A 1 181 ? 10.787 -12.910 5.064 1.00 98.88 181 LYS A CA 1
ATOM 1419 C C . LYS A 1 181 ? 9.544 -12.047 4.845 1.00 98.88 181 LYS A C 1
ATOM 1421 O O . LYS A 1 181 ? 8.924 -11.615 5.817 1.00 98.88 181 LYS A O 1
ATOM 1426 N N . TYR A 1 182 ? 9.168 -11.809 3.591 1.00 98.94 182 TYR A N 1
ATOM 1427 C CA . TYR A 1 182 ? 8.064 -10.914 3.251 1.00 98.94 182 TYR A CA 1
ATOM 1428 C C . TYR A 1 182 ? 6.697 -11.521 3.571 1.00 98.94 182 TYR A C 1
ATOM 1430 O O . TYR A 1 182 ? 5.813 -10.797 4.023 1.00 98.94 182 TYR A O 1
ATOM 1438 N N . LEU A 1 183 ? 6.526 -12.845 3.472 1.00 98.88 183 LEU A N 1
ATOM 1439 C CA . LEU A 1 183 ? 5.303 -13.496 3.948 1.00 98.88 183 LEU A CA 1
ATOM 1440 C C . LEU A 1 183 ? 5.130 -13.310 5.458 1.00 98.88 183 LEU A C 1
ATOM 1442 O O . LEU A 1 183 ? 4.037 -12.987 5.918 1.00 98.88 183 LEU A O 1
ATOM 1446 N N . ASN A 1 184 ? 6.198 -13.476 6.239 1.00 98.88 184 ASN A N 1
ATOM 1447 C CA . ASN A 1 184 ? 6.142 -13.245 7.679 1.00 98.88 184 ASN A CA 1
ATOM 1448 C C . ASN A 1 184 ? 5.877 -11.767 8.001 1.00 98.88 184 ASN A C 1
ATOM 1450 O O . ASN A 1 184 ? 5.010 -11.478 8.824 1.00 98.88 184 ASN A O 1
ATOM 1454 N N . ARG A 1 185 ? 6.550 -10.835 7.315 1.00 98.81 185 ARG A N 1
ATOM 1455 C CA . ARG A 1 185 ? 6.373 -9.389 7.521 1.00 98.81 185 ARG A CA 1
ATOM 1456 C C . ARG A 1 185 ? 4.994 -8.886 7.079 1.00 98.81 185 ARG A C 1
ATOM 1458 O O . ARG A 1 185 ? 4.436 -8.012 7.730 1.00 98.81 185 ARG A O 1
ATOM 1465 N N . SER A 1 186 ? 4.364 -9.527 6.091 1.00 98.88 186 SER A N 1
ATOM 1466 C CA . SER A 1 186 ? 2.985 -9.225 5.675 1.00 98.88 186 SER A CA 1
ATOM 1467 C C . SER A 1 186 ? 1.930 -9.448 6.765 1.00 98.88 186 SER A C 1
ATOM 1469 O O . SER A 1 186 ? 0.800 -8.981 6.650 1.00 98.88 186 SER A O 1
ATOM 1471 N N . ARG A 1 187 ? 2.281 -10.140 7.855 1.00 98.81 187 ARG A N 1
ATOM 1472 C CA . ARG A 1 187 ? 1.404 -10.364 9.014 1.00 98.81 187 ARG A CA 1
ATOM 1473 C C . ARG A 1 187 ? 1.511 -9.258 10.064 1.00 98.81 187 ARG A C 1
ATOM 1475 O O . ARG A 1 187 ? 0.781 -9.285 11.048 1.00 98.81 187 ARG A O 1
ATOM 1482 N N . ASN A 1 188 ? 2.394 -8.280 9.880 1.00 98.81 188 ASN A N 1
ATOM 1483 C CA . ASN A 1 188 ? 2.656 -7.237 10.871 1.00 98.81 188 ASN A CA 1
ATOM 1484 C C . ASN A 1 188 ? 1.472 -6.292 11.122 1.00 98.81 188 ASN A C 1
ATOM 1486 O O . ASN A 1 188 ? 1.422 -5.680 12.186 1.00 98.81 188 ASN A O 1
ATOM 1490 N N . TRP A 1 189 ? 0.471 -6.225 10.232 1.00 98.69 189 TRP A N 1
ATOM 1491 C CA . TRP A 1 189 ? -0.791 -5.520 10.511 1.00 98.69 189 TRP A CA 1
ATOM 1492 C C . TRP A 1 189 ? -1.421 -5.980 11.838 1.00 98.69 189 TRP A C 1
ATOM 1494 O O . TRP A 1 189 ? -1.968 -5.179 12.597 1.00 98.69 189 TRP A O 1
ATOM 1504 N N . ARG A 1 190 ? -1.254 -7.270 12.175 1.00 98.69 190 ARG A N 1
ATOM 1505 C CA . ARG A 1 190 ? -1.748 -7.901 13.406 1.00 98.69 190 ARG A CA 1
ATOM 1506 C C . ARG A 1 190 ? -1.160 -7.260 14.662 1.00 98.69 190 ARG A C 1
ATOM 1508 O O . ARG A 1 190 ? -1.773 -7.341 15.721 1.00 98.69 190 ARG A O 1
ATOM 1515 N N . ASN A 1 191 ? 0.000 -6.608 14.561 1.00 98.81 191 ASN A N 1
ATOM 1516 C CA . ASN A 1 191 ? 0.614 -5.898 15.678 1.00 98.81 191 ASN A CA 1
ATOM 1517 C C . ASN A 1 191 ? -0.159 -4.627 16.051 1.00 98.81 191 ASN A C 1
ATOM 1519 O O . ASN A 1 191 ? -0.018 -4.165 17.177 1.00 98.81 191 ASN A O 1
ATOM 1523 N N . HIS A 1 192 ? -0.994 -4.080 15.168 1.00 98.75 192 HIS A N 1
ATOM 1524 C CA . HIS A 1 192 ? -1.915 -2.995 15.506 1.00 98.75 192 HIS A CA 1
ATOM 1525 C C . HIS A 1 192 ? -3.273 -3.490 16.019 1.00 98.75 192 HIS A C 1
ATOM 1527 O O . HIS A 1 192 ? -4.052 -2.682 16.507 1.00 98.75 192 HIS A O 1
ATOM 1533 N N . TRP A 1 193 ? -3.561 -4.794 15.963 1.00 98.81 193 TRP A N 1
ATOM 1534 C CA . TRP A 1 193 ? -4.838 -5.346 16.415 1.00 98.81 193 TRP A CA 1
ATOM 1535 C C . TRP A 1 193 ? -4.942 -5.379 17.945 1.00 98.81 193 TRP A C 1
ATOM 1537 O O . TRP A 1 193 ? -4.323 -6.227 18.594 1.00 98.81 193 TRP A O 1
ATOM 1547 N N . ASN A 1 194 ? -5.767 -4.502 18.516 1.00 98.75 194 ASN A N 1
ATOM 1548 C CA . ASN A 1 194 ? -6.109 -4.505 19.932 1.00 98.75 194 ASN A CA 1
ATOM 1549 C C . ASN A 1 194 ? -7.434 -5.253 20.164 1.00 98.75 194 ASN A C 1
ATOM 1551 O O . ASN A 1 194 ? -8.486 -4.699 19.839 1.00 98.75 194 ASN A O 1
ATOM 1555 N N . PRO A 1 195 ? -7.419 -6.471 20.745 1.00 98.31 195 PRO A N 1
ATOM 1556 C CA . PRO A 1 195 ? -8.638 -7.239 21.006 1.00 98.31 195 PRO A CA 1
ATOM 1557 C C . PRO A 1 195 ? -9.562 -6.582 22.043 1.00 98.31 195 PRO A C 1
ATOM 1559 O O . PRO A 1 195 ? -10.758 -6.848 22.026 1.00 98.31 195 PRO A O 1
ATOM 1562 N N . GLU A 1 196 ? -9.037 -5.705 22.903 1.00 98.19 196 GLU A N 1
ATOM 1563 C CA . GLU A 1 196 ? -9.803 -5.045 23.969 1.00 98.19 196 GLU A CA 1
ATOM 1564 C C . GLU A 1 196 ? -10.456 -3.734 23.513 1.00 98.19 196 GLU A C 1
ATOM 1566 O O . GLU A 1 196 ? -11.295 -3.181 24.225 1.00 98.19 196 GLU A O 1
ATOM 1571 N N . GLN A 1 197 ? -10.095 -3.214 22.331 1.00 98.56 197 GLN A N 1
ATOM 1572 C CA . GLN A 1 197 ? -10.795 -2.063 21.766 1.00 98.56 197 GLN A CA 1
ATOM 1573 C C . GLN A 1 197 ? -12.222 -2.486 21.431 1.00 98.56 197 GLN A C 1
ATOM 1575 O O . GLN A 1 197 ? -12.420 -3.473 20.721 1.00 98.56 197 GLN A O 1
ATOM 1580 N N . THR A 1 198 ? -13.208 -1.730 21.912 1.00 98.12 198 THR A N 1
ATOM 1581 C CA . THR A 1 198 ? -14.621 -2.019 21.657 1.00 98.12 198 THR A CA 1
ATOM 1582 C C . THR A 1 198 ? -15.329 -0.850 20.985 1.00 98.12 198 THR A C 1
ATOM 1584 O O . THR A 1 198 ? -14.957 0.308 21.172 1.00 98.12 198 THR A O 1
ATOM 1587 N N . SER A 1 199 ? -16.342 -1.158 20.176 1.00 98.12 199 SER A N 1
ATOM 1588 C CA . SER A 1 199 ? -17.287 -0.189 19.612 1.00 98.12 199 SER A CA 1
ATOM 1589 C C . SER A 1 199 ? -18.557 -0.915 19.174 1.00 98.12 199 SER A C 1
ATOM 1591 O O . SER A 1 199 ? -18.482 -1.995 18.593 1.00 98.12 199 SER A O 1
ATOM 1593 N N . LEU A 1 200 ? -19.727 -0.348 19.484 1.00 97.25 200 LEU A N 1
ATOM 1594 C CA . LEU A 1 200 ? -21.049 -0.879 19.104 1.00 97.25 200 LEU A CA 1
ATOM 1595 C C . LEU A 1 200 ? -21.268 -2.377 19.413 1.00 97.25 200 LEU A C 1
ATOM 1597 O O . LEU A 1 200 ? -21.962 -3.072 18.680 1.00 97.25 200 LEU A O 1
ATOM 1601 N N . GLY A 1 201 ? -20.684 -2.882 20.505 1.00 97.19 201 GLY A N 1
ATOM 1602 C CA . GLY A 1 201 ? -20.805 -4.291 20.908 1.00 97.19 201 GLY A CA 1
ATOM 1603 C C . GLY A 1 201 ? -19.817 -5.249 20.234 1.00 97.19 201 GLY A C 1
ATOM 1604 O O . GLY A 1 201 ? -19.839 -6.438 20.539 1.00 97.19 201 GLY A O 1
ATOM 1605 N N . PHE A 1 202 ? -18.927 -4.747 19.378 1.00 98.44 202 PHE A N 1
ATOM 1606 C CA . PHE A 1 202 ? -17.833 -5.510 18.783 1.00 98.44 202 PHE A CA 1
ATOM 1607 C C . PHE A 1 202 ? -16.521 -5.229 19.506 1.00 98.44 202 PHE A C 1
ATOM 1609 O O . PHE A 1 202 ? -16.273 -4.101 19.934 1.00 98.44 202 PHE A O 1
ATOM 1616 N N . SER A 1 203 ? -15.673 -6.250 19.588 1.00 98.19 203 SER A N 1
ATOM 1617 C CA . SER A 1 203 ? -14.311 -6.174 20.114 1.00 98.19 203 SER A CA 1
ATOM 1618 C C . SER A 1 203 ? -13.295 -6.379 18.991 1.00 98.19 203 SER A C 1
ATOM 1620 O O . SER A 1 203 ? -13.576 -7.065 18.005 1.00 98.19 203 SER A O 1
ATOM 1622 N N . GLY A 1 204 ? -12.098 -5.822 19.149 1.00 98.31 204 GLY A N 1
ATOM 1623 C CA . GLY A 1 204 ? -11.008 -5.991 18.196 1.00 98.31 204 GLY A CA 1
ATOM 1624 C C . GLY A 1 204 ? -11.006 -4.944 17.088 1.00 98.31 204 GLY A C 1
ATOM 1625 O O . GLY A 1 204 ? -11.868 -4.950 16.208 1.00 98.31 204 GLY A O 1
ATOM 1626 N N . PHE A 1 205 ? -10.011 -4.063 17.109 1.00 98.75 205 PHE A N 1
ATOM 1627 C CA . PHE A 1 205 ? -9.776 -3.059 16.068 1.00 98.75 205 PHE A CA 1
ATOM 1628 C C . PHE A 1 205 ? -8.276 -2.892 15.842 1.00 98.75 205 PHE A C 1
ATOM 1630 O O . PHE A 1 205 ? -7.481 -3.090 16.766 1.00 98.75 205 PHE A O 1
ATOM 1637 N N . VAL A 1 206 ? -7.878 -2.498 14.632 1.00 98.69 206 VAL A N 1
ATOM 1638 C CA . VAL A 1 206 ? -6.535 -1.938 14.440 1.00 98.69 206 VAL A CA 1
ATOM 1639 C C . VAL A 1 206 ? -6.488 -0.549 15.071 1.00 98.69 206 VAL A C 1
ATOM 1641 O O . VAL A 1 206 ? -7.322 0.292 14.756 1.00 98.69 206 VAL A O 1
ATOM 1644 N N . VAL A 1 207 ? -5.544 -0.324 15.985 1.00 98.69 207 VAL A N 1
ATOM 1645 C CA . VAL A 1 207 ? -5.424 0.925 16.750 1.00 98.69 207 VAL A CA 1
ATOM 1646 C C . VAL A 1 207 ? -3.982 1.435 16.782 1.00 98.69 207 VAL A C 1
ATOM 1648 O O . VAL A 1 207 ? -3.039 0.649 16.606 1.00 98.69 207 VAL A O 1
ATOM 1651 N N . PRO A 1 208 ? -3.752 2.742 17.004 1.00 98.50 208 PRO A N 1
ATOM 1652 C CA . PRO A 1 208 ? -2.408 3.256 17.223 1.00 98.50 208 PRO A CA 1
ATOM 1653 C C . PRO A 1 208 ? -1.756 2.609 18.446 1.00 98.50 208 PRO A C 1
ATOM 1655 O O . PRO A 1 208 ? -2.405 2.290 19.443 1.00 98.50 208 PRO A O 1
ATOM 1658 N N . ARG A 1 209 ? -0.434 2.440 18.392 1.00 98.56 209 ARG A N 1
ATOM 1659 C CA . ARG A 1 209 ? 0.341 1.893 19.508 1.00 98.56 209 ARG A CA 1
ATOM 1660 C C . ARG A 1 209 ? 1.712 2.529 19.624 1.00 98.56 209 ARG A C 1
ATOM 1662 O O . ARG A 1 209 ? 2.320 2.922 18.636 1.00 98.56 209 ARG A O 1
ATOM 1669 N N . SER A 1 210 ? 2.217 2.575 20.846 1.00 98.19 210 SER A N 1
ATOM 1670 C CA . SER A 1 210 ? 3.608 2.895 21.149 1.00 98.19 210 SER A CA 1
ATOM 1671 C C . SER A 1 210 ? 4.374 1.626 21.536 1.00 98.19 210 SER A C 1
ATOM 1673 O O . SER A 1 210 ? 3.825 0.520 21.580 1.00 98.19 210 SER A O 1
ATOM 1675 N N . THR A 1 211 ? 5.653 1.778 21.872 1.00 98.00 211 THR A N 1
ATOM 1676 C CA . THR A 1 211 ? 6.450 0.705 22.484 1.00 98.00 211 THR A CA 1
ATOM 1677 C C . THR A 1 211 ? 5.944 0.303 23.874 1.00 98.00 211 THR A C 1
ATOM 1679 O O . THR A 1 211 ? 6.284 -0.778 24.345 1.00 98.00 211 THR A O 1
ATOM 1682 N N . SER A 1 212 ? 5.106 1.126 24.515 1.00 97.88 212 SER A N 1
ATOM 1683 C CA . SER A 1 212 ? 4.509 0.846 25.826 1.00 97.88 212 SER A CA 1
ATOM 1684 C C . SER A 1 212 ? 3.146 0.149 25.758 1.00 97.88 212 SER A C 1
ATOM 1686 O O . SER A 1 212 ? 2.675 -0.328 26.786 1.00 97.88 212 SER A O 1
ATOM 1688 N N . GLY A 1 213 ? 2.513 0.068 24.583 1.00 98.12 213 GLY A N 1
ATOM 1689 C CA . GLY A 1 213 ? 1.196 -0.554 24.415 1.00 98.12 213 GLY A CA 1
ATOM 1690 C C . GLY A 1 213 ? 0.290 0.190 23.436 1.00 98.12 213 GLY A C 1
ATOM 1691 O O . GLY A 1 213 ? 0.713 1.153 22.789 1.00 98.12 213 GLY A O 1
ATOM 1692 N N . PHE A 1 214 ? -0.953 -0.279 23.324 1.00 98.62 214 PHE A N 1
ATOM 1693 C CA . PHE A 1 214 ? -1.997 0.378 22.536 1.00 98.62 214 PHE A CA 1
ATOM 1694 C C . PHE A 1 214 ? -2.359 1.737 23.135 1.00 98.62 214 PHE A C 1
ATOM 1696 O O . PHE A 1 214 ? -2.308 1.922 24.350 1.00 98.62 214 PHE A O 1
ATOM 1703 N N . LEU A 1 215 ? -2.688 2.687 22.267 1.00 98.19 215 LEU A N 1
ATOM 1704 C CA . LEU A 1 215 ? -3.146 4.012 22.658 1.00 98.19 215 LEU A CA 1
ATOM 1705 C C . LEU A 1 215 ? -4.670 4.059 22.595 1.00 98.19 215 LEU A C 1
ATOM 1707 O O . LEU A 1 215 ? -5.280 3.402 21.751 1.00 98.19 215 LEU A O 1
ATOM 1711 N N . GLU A 1 216 ? -5.267 4.835 23.495 1.00 95.62 216 GLU A N 1
ATOM 1712 C CA . GLU A 1 216 ? -6.713 5.033 23.516 1.00 95.62 216 GLU A CA 1
ATOM 1713 C C . GLU A 1 216 ? -7.182 5.714 22.229 1.00 95.62 216 GLU A C 1
ATOM 1715 O O . GLU A 1 216 ? -6.559 6.654 21.728 1.00 95.62 216 GLU A O 1
ATOM 1720 N N . THR A 1 217 ? -8.290 5.218 21.693 1.00 96.12 217 THR A N 1
ATOM 1721 C CA . THR A 1 217 ? -8.939 5.756 20.505 1.00 96.12 217 THR A CA 1
ATOM 1722 C C . THR A 1 217 ? -10.435 5.467 20.580 1.00 96.12 217 THR A C 1
ATOM 1724 O O . THR A 1 217 ? -10.857 4.504 21.231 1.00 96.12 217 THR A O 1
ATOM 1727 N N . ASP A 1 218 ? -11.238 6.313 19.944 1.00 96.38 218 ASP A N 1
ATOM 1728 C CA . ASP A 1 218 ? -12.676 6.106 19.808 1.00 96.38 218 ASP A CA 1
ATOM 1729 C C . ASP A 1 218 ? -12.973 5.723 18.354 1.00 96.38 218 ASP A C 1
ATOM 1731 O O . ASP A 1 218 ? -12.920 6.600 17.495 1.00 96.38 218 ASP A O 1
ATOM 1735 N N . PRO A 1 219 ? -13.316 4.455 18.055 1.00 96.62 219 PRO A N 1
ATOM 1736 C CA . PRO A 1 219 ? -13.581 4.011 16.690 1.00 96.62 219 PRO A CA 1
ATOM 1737 C C . PRO A 1 219 ? -14.647 4.818 15.941 1.00 96.62 219 PRO A C 1
ATOM 1739 O O . PRO A 1 219 ? -14.664 4.811 14.714 1.00 96.62 219 PRO A O 1
ATOM 1742 N N . LEU A 1 220 ? -15.552 5.507 16.644 1.00 94.94 220 LEU A N 1
ATOM 1743 C CA . LEU A 1 220 ? -16.573 6.347 16.009 1.00 94.94 220 LEU A CA 1
ATOM 1744 C C . LEU A 1 220 ? -16.105 7.788 15.751 1.00 94.94 220 LEU A C 1
ATOM 1746 O O . LEU A 1 220 ? -16.816 8.541 15.090 1.00 94.94 220 LEU A O 1
ATOM 1750 N N . ALA A 1 221 ? -14.930 8.176 16.250 1.00 94.56 221 ALA A N 1
ATOM 1751 C CA . ALA A 1 221 ? -14.391 9.533 16.158 1.00 94.56 221 ALA A CA 1
ATOM 1752 C C . ALA A 1 221 ? -12.892 9.582 15.795 1.00 94.56 221 ALA A C 1
ATOM 1754 O O . ALA A 1 221 ? -12.276 10.641 15.896 1.00 94.56 221 ALA A O 1
ATOM 1755 N N . ASP A 1 222 ? -12.296 8.459 15.383 1.00 95.25 222 ASP A N 1
ATOM 1756 C CA . ASP A 1 222 ? -10.861 8.335 15.102 1.00 95.25 222 ASP A CA 1
ATOM 1757 C C . ASP A 1 222 ? -10.485 8.467 13.619 1.00 95.25 222 ASP A C 1
ATOM 1759 O O . ASP A 1 222 ? -9.319 8.294 13.266 1.00 95.25 222 ASP A O 1
ATOM 1763 N N . SER A 1 223 ? -11.437 8.825 12.750 1.00 91.31 223 SER A N 1
ATOM 1764 C CA . SER A 1 223 ? -11.120 9.218 11.375 1.00 91.31 223 SER A CA 1
ATOM 1765 C C . SER A 1 223 ? -10.191 10.432 11.377 1.00 91.31 223 SER A C 1
ATOM 1767 O O . SER A 1 223 ? -10.457 11.410 12.079 1.00 91.31 223 SER A O 1
ATOM 1769 N N . GLY A 1 224 ? -9.140 10.395 10.564 1.00 92.94 224 GLY A N 1
ATOM 1770 C CA . GLY A 1 224 ? -8.118 11.436 10.548 1.00 92.94 224 GLY A CA 1
ATOM 1771 C C . GLY A 1 224 ? -7.690 11.853 9.149 1.00 92.94 224 GLY A C 1
ATOM 1772 O O . GLY A 1 224 ? -8.288 11.467 8.147 1.00 92.94 224 GLY A O 1
ATOM 1773 N N . TYR A 1 225 ? -6.642 12.665 9.082 1.00 95.75 225 TYR A N 1
ATOM 1774 C CA . TYR A 1 225 ? -6.023 13.103 7.837 1.00 95.75 225 TYR A CA 1
ATOM 1775 C C . TYR A 1 225 ? -4.503 12.899 7.899 1.00 95.75 225 TYR A C 1
ATOM 1777 O O . TYR A 1 225 ? -4.018 11.959 8.527 1.00 95.75 225 TYR A O 1
ATOM 1785 N N . TRP A 1 226 ? -3.708 13.737 7.225 1.00 96.06 226 TRP A N 1
ATOM 1786 C CA . TRP A 1 226 ? -2.264 13.511 7.128 1.00 96.06 226 TRP A CA 1
ATOM 1787 C C . TRP A 1 226 ? -1.554 13.419 8.473 1.00 96.06 226 TRP A C 1
ATOM 1789 O O . TRP A 1 226 ? -0.630 12.631 8.549 1.00 96.06 226 TRP A O 1
ATOM 1799 N N . GLY A 1 227 ? -1.935 14.183 9.499 1.00 95.81 227 GLY A N 1
ATOM 1800 C CA . GLY A 1 227 ? -1.232 14.198 10.790 1.00 95.81 227 GLY A CA 1
ATOM 1801 C C . GLY A 1 227 ? -1.604 13.054 11.739 1.00 95.81 227 GLY A C 1
ATOM 1802 O O . GLY A 1 227 ? -0.886 12.794 12.703 1.00 95.81 227 GLY A O 1
ATOM 1803 N N . ASP A 1 228 ? -2.717 12.381 11.470 1.00 97.06 228 ASP A N 1
ATOM 1804 C CA . ASP A 1 228 ? -3.367 11.467 12.404 1.00 97.06 228 ASP A CA 1
ATOM 1805 C C . ASP A 1 228 ? -2.901 10.021 12.200 1.00 97.06 228 ASP A C 1
ATOM 1807 O O . ASP A 1 228 ? -2.279 9.710 11.184 1.00 97.06 228 ASP A O 1
ATOM 1811 N N . PRO A 1 229 ? -3.177 9.091 13.134 1.00 97.81 229 PRO A N 1
ATOM 1812 C CA . PRO A 1 229 ? -2.836 7.681 12.949 1.00 97.81 229 PRO A CA 1
ATOM 1813 C C . PRO A 1 229 ? -3.562 7.000 11.783 1.00 97.81 229 PRO A C 1
ATOM 1815 O O . PRO A 1 229 ? -3.034 6.025 11.244 1.00 97.81 229 PRO A O 1
ATOM 1818 N N . TYR A 1 230 ? -4.731 7.508 11.397 1.00 97.88 230 TYR A N 1
ATOM 1819 C CA . TYR A 1 230 ? -5.537 7.010 10.286 1.00 97.88 230 TYR A CA 1
ATOM 1820 C C . TYR A 1 230 ? -5.698 8.097 9.226 1.00 97.88 230 TYR A C 1
ATOM 1822 O O . TYR A 1 230 ? -5.837 9.273 9.555 1.00 97.88 230 TYR A O 1
ATOM 1830 N N . TYR A 1 231 ? -5.700 7.692 7.962 1.00 97.31 231 TYR A N 1
ATOM 1831 C CA . TYR A 1 231 ? -5.863 8.575 6.814 1.00 97.31 231 TYR A CA 1
ATOM 1832 C C . TYR A 1 231 ? -7.243 8.397 6.184 1.00 97.31 231 TYR A C 1
ATOM 1834 O O . TYR A 1 231 ? -7.534 7.323 5.664 1.00 97.31 231 TYR A O 1
ATOM 1842 N N . GLU A 1 232 ? -8.075 9.435 6.267 1.00 96.50 232 GLU A N 1
ATOM 1843 C CA . GLU A 1 232 ? -9.380 9.589 5.603 1.00 96.50 232 GLU A CA 1
ATOM 1844 C C . GLU A 1 232 ? -10.406 8.468 5.850 1.00 96.50 232 GLU A C 1
ATOM 1846 O O . GLU A 1 232 ? -11.427 8.381 5.173 1.00 96.50 232 GLU A O 1
ATOM 1851 N N . ALA A 1 233 ? -10.165 7.623 6.847 1.00 95.69 233 ALA A N 1
ATOM 1852 C CA . ALA A 1 233 ? -11.097 6.616 7.323 1.00 95.69 233 ALA A CA 1
ATOM 1853 C C . ALA A 1 233 ? -10.801 6.292 8.793 1.00 95.69 233 ALA A C 1
ATOM 1855 O O . ALA A 1 233 ? -9.746 6.650 9.320 1.00 95.69 233 ALA A O 1
ATOM 1856 N N . SER A 1 234 ? -11.747 5.644 9.465 1.00 96.81 234 SER A N 1
ATOM 1857 C CA . SER A 1 234 ? -11.659 5.271 10.881 1.00 96.81 234 SER A CA 1
ATOM 1858 C C . SER A 1 234 ? -11.059 3.878 11.080 1.00 96.81 234 SER A C 1
ATOM 1860 O O . SER A 1 234 ? -10.868 3.106 10.130 1.00 96.81 234 SER A O 1
ATOM 1862 N N . SER A 1 235 ? -10.826 3.496 12.337 1.00 97.56 235 SER A N 1
ATOM 1863 C CA . SER A 1 235 ? -10.459 2.112 12.671 1.00 97.56 235 SER A CA 1
ATOM 1864 C C . SER A 1 235 ? -11.522 1.095 12.271 1.00 97.56 235 SER A C 1
ATOM 1866 O O . SER A 1 235 ? -11.184 -0.072 12.054 1.00 97.56 235 SER A O 1
ATOM 1868 N N . TRP A 1 236 ? -12.787 1.506 12.126 1.00 97.81 236 TRP A N 1
ATOM 1869 C CA . TRP A 1 236 ? -13.827 0.646 11.571 1.00 97.81 236 TRP A CA 1
ATOM 1870 C C . TRP A 1 236 ? -13.494 0.188 10.158 1.00 97.81 236 TRP A C 1
ATOM 1872 O O . TRP A 1 236 ? -13.572 -1.011 9.925 1.00 97.81 236 TRP A O 1
ATOM 1882 N N . ALA A 1 237 ? -13.086 1.092 9.264 1.00 97.12 237 ALA A N 1
ATOM 1883 C CA . ALA A 1 237 ? -12.708 0.756 7.890 1.00 97.12 237 ALA A CA 1
ATOM 1884 C C . ALA A 1 237 ? -11.362 0.018 7.845 1.00 97.12 237 ALA A C 1
ATOM 1886 O O . ALA A 1 237 ? -11.269 -1.103 7.346 1.00 97.12 237 ALA A O 1
ATOM 1887 N N . TYR A 1 238 ? -10.325 0.569 8.486 1.00 97.75 238 TYR A N 1
ATOM 1888 C CA . TYR A 1 238 ? -8.979 -0.013 8.430 1.00 97.75 238 TYR A CA 1
ATOM 1889 C C . TYR A 1 238 ? -8.861 -1.398 9.082 1.00 97.75 238 TYR A C 1
ATOM 1891 O O . TYR A 1 238 ? -7.953 -2.160 8.740 1.00 97.75 238 TYR A O 1
ATOM 1899 N N . SER A 1 239 ? -9.796 -1.780 9.959 1.00 98.12 239 SER A N 1
ATOM 1900 C CA . SER A 1 239 ? -9.873 -3.150 10.488 1.00 98.12 239 SER A CA 1
ATOM 1901 C C . SER A 1 239 ? -10.220 -4.199 9.420 1.00 98.12 239 SER A C 1
ATOM 1903 O O . SER A 1 239 ? -10.020 -5.384 9.678 1.00 98.12 239 SER A O 1
ATOM 1905 N N . TRP A 1 240 ? -10.677 -3.788 8.229 1.00 97.38 240 TRP A N 1
ATOM 1906 C CA . TRP A 1 240 ? -10.958 -4.652 7.073 1.00 97.38 240 TRP A CA 1
ATOM 1907 C C . TRP A 1 240 ? -9.863 -4.640 5.997 1.00 97.38 240 TRP A C 1
ATOM 1909 O O . TRP A 1 240 ? -9.925 -5.415 5.043 1.00 97.38 240 TRP A O 1
ATOM 1919 N N . ALA A 1 241 ? -8.840 -3.790 6.135 1.00 95.44 241 ALA A N 1
ATOM 1920 C CA . ALA A 1 241 ? -7.887 -3.511 5.058 1.00 95.44 241 ALA A CA 1
ATOM 1921 C C . ALA A 1 241 ? -6.914 -4.669 4.749 1.00 95.44 241 ALA A C 1
ATOM 1923 O O . ALA A 1 241 ? -6.320 -4.716 3.673 1.00 95.44 241 ALA A O 1
ATOM 1924 N N . SER A 1 242 ? -6.743 -5.630 5.666 1.00 94.88 242 SER A N 1
ATOM 1925 C CA . SER A 1 242 ? -5.768 -6.729 5.533 1.00 94.88 242 SER A CA 1
ATOM 1926 C C . SER A 1 242 ? -6.318 -7.921 4.738 1.00 94.88 242 SER A C 1
ATOM 1928 O O . SER A 1 242 ? -6.288 -9.068 5.186 1.00 94.88 242 SER A O 1
ATOM 1930 N N . VAL A 1 243 ? -6.832 -7.649 3.534 1.00 94.06 243 VAL A N 1
ATOM 1931 C CA . VAL A 1 243 ? -7.517 -8.630 2.668 1.00 94.06 243 VAL A CA 1
ATOM 1932 C C . VAL A 1 243 ? -6.631 -9.803 2.236 1.00 94.06 243 VAL A C 1
ATOM 1934 O O . VAL A 1 243 ? -7.137 -10.898 1.992 1.00 94.06 243 VAL A O 1
ATOM 1937 N N . HIS A 1 244 ? -5.308 -9.619 2.196 1.00 97.62 244 HIS A N 1
ATOM 1938 C CA . HIS A 1 244 ? -4.338 -10.689 1.924 1.00 97.62 244 HIS A CA 1
ATOM 1939 C C . HIS A 1 244 ? -4.279 -11.751 3.033 1.00 97.62 244 HIS A C 1
ATOM 1941 O O . HIS A 1 244 ? -3.757 -12.842 2.811 1.00 97.62 244 HIS A O 1
ATOM 1947 N N . ASP A 1 245 ? -4.829 -11.448 4.210 1.00 98.31 245 ASP A N 1
ATOM 1948 C CA . ASP A 1 245 ? -4.821 -12.281 5.414 1.00 98.31 245 ASP A CA 1
ATOM 1949 C C . ASP A 1 245 ? -6.245 -12.478 5.975 1.00 98.31 245 ASP A C 1
ATOM 1951 O O . ASP A 1 245 ? -6.472 -12.570 7.183 1.00 98.31 245 ASP A O 1
ATOM 1955 N N . MET A 1 246 ? -7.232 -12.536 5.071 1.00 97.50 246 MET A N 1
ATOM 1956 C CA . MET A 1 246 ? -8.666 -12.526 5.386 1.00 97.50 246 MET A CA 1
ATOM 1957 C C . MET A 1 246 ? -9.091 -13.588 6.407 1.00 97.50 246 MET A C 1
ATOM 1959 O O . MET A 1 246 ? -9.932 -13.315 7.259 1.00 97.50 246 MET A O 1
ATOM 1963 N N . LYS A 1 247 ? -8.503 -14.789 6.358 1.00 98.06 247 LYS A N 1
ATOM 1964 C CA . LYS A 1 247 ? -8.816 -15.850 7.325 1.00 98.06 247 LYS A CA 1
ATOM 1965 C C . LYS A 1 247 ? -8.491 -15.418 8.759 1.00 98.06 247 LYS A C 1
ATOM 1967 O O . LYS A 1 247 ? -9.334 -15.554 9.639 1.00 98.06 247 LYS A O 1
ATOM 1972 N N . GLU A 1 248 ? -7.292 -14.886 8.986 1.00 98.44 248 GLU A N 1
ATOM 1973 C CA . GLU A 1 248 ? -6.887 -14.403 10.308 1.00 98.44 248 GLU A CA 1
ATOM 1974 C C . GLU A 1 248 ? -7.748 -13.209 10.738 1.00 98.44 248 GLU A C 1
ATOM 1976 O O . GLU A 1 248 ? -8.127 -13.113 11.902 1.00 98.44 248 GLU A O 1
ATOM 1981 N N . MET A 1 249 ? -8.079 -12.307 9.811 1.00 98.00 249 MET A N 1
ATOM 1982 C CA . MET A 1 249 ? -8.965 -11.174 10.086 1.00 98.00 249 MET A CA 1
ATOM 1983 C C . MET A 1 249 ? -10.331 -11.642 10.609 1.00 98.00 249 MET A C 1
ATOM 1985 O O . MET A 1 249 ? -10.785 -11.154 11.642 1.00 98.00 249 MET A O 1
ATOM 1989 N N . VAL A 1 250 ? -10.940 -12.644 9.965 1.00 98.50 250 VAL A N 1
ATOM 1990 C CA . VAL A 1 250 ? -12.207 -13.246 10.414 1.00 98.50 250 VAL A CA 1
ATOM 1991 C C . VAL A 1 250 ? -12.070 -13.884 11.797 1.00 98.50 250 VAL A C 1
ATOM 1993 O O . VAL A 1 250 ? -12.922 -13.674 12.661 1.00 98.50 250 VAL A O 1
ATOM 1996 N N . GLU A 1 251 ? -10.992 -14.633 12.041 1.00 98.50 251 GLU A N 1
ATOM 1997 C CA . GLU A 1 251 ? -10.726 -15.247 13.349 1.00 98.50 251 GLU A CA 1
ATOM 1998 C C . GLU A 1 251 ? -10.583 -14.182 14.451 1.00 98.50 251 GLU A C 1
ATOM 2000 O O . GLU A 1 251 ? -11.200 -14.294 15.511 1.00 98.50 251 GLU A O 1
ATOM 2005 N N . ARG A 1 252 ? -9.840 -13.103 14.182 1.00 98.38 252 ARG A N 1
ATOM 2006 C CA . ARG A 1 252 ? -9.613 -11.990 15.117 1.00 98.38 252 ARG A CA 1
ATOM 2007 C C . ARG A 1 252 ? -10.857 -11.162 15.406 1.00 98.38 252 ARG A C 1
ATOM 2009 O O . ARG A 1 252 ? -10.992 -10.667 16.522 1.00 98.38 252 ARG A O 1
ATOM 2016 N N . MET A 1 253 ? -11.759 -11.033 14.435 1.00 98.25 253 MET A N 1
ATOM 2017 C CA . MET A 1 253 ? -13.058 -10.378 14.608 1.00 98.25 253 MET A CA 1
ATOM 2018 C C . MET A 1 253 ? -14.058 -11.217 15.418 1.00 98.25 253 MET A C 1
ATOM 2020 O O . MET A 1 253 ? -15.145 -10.730 15.704 1.00 98.25 253 MET A O 1
ATOM 2024 N N . GLY A 1 254 ? -13.715 -12.449 15.807 1.00 97.88 254 GLY A N 1
ATOM 2025 C CA . GLY A 1 254 ? -14.593 -13.317 16.595 1.00 97.88 254 GLY A CA 1
ATOM 2026 C C . GLY A 1 254 ? -15.412 -14.302 15.759 1.00 97.88 254 GLY A C 1
ATOM 2027 O O . GLY A 1 254 ? -16.461 -14.759 16.213 1.00 97.88 254 GLY A O 1
ATOM 2028 N N . GLY A 1 255 ? -14.943 -14.639 14.554 1.00 98.19 255 GLY A N 1
ATOM 2029 C CA . GLY A 1 255 ? -15.524 -15.666 13.690 1.00 98.19 255 GLY A CA 1
ATOM 2030 C C . GLY A 1 255 ? -16.581 -15.154 12.709 1.00 98.19 255 GLY A C 1
ATOM 2031 O O . GLY A 1 255 ? -16.978 -13.992 12.727 1.00 98.19 255 GLY A O 1
ATOM 2032 N N . GLU A 1 256 ? -17.038 -16.055 11.836 1.00 98.19 256 GLU A N 1
ATOM 2033 C CA . GLU A 1 256 ? -17.875 -15.737 10.668 1.00 98.19 256 GLU A CA 1
ATOM 2034 C C . GLU A 1 256 ? -19.150 -14.958 11.018 1.00 98.19 256 GLU A C 1
ATOM 2036 O O . GLU A 1 256 ? -19.436 -13.942 10.389 1.00 98.19 256 GLU A O 1
ATOM 2041 N N . GLN A 1 257 ? -19.898 -15.392 12.040 1.00 98.56 257 GLN A N 1
ATOM 2042 C CA . GLN A 1 257 ? -21.149 -14.726 12.415 1.00 98.56 257 GLN A CA 1
ATOM 2043 C C . GLN A 1 257 ? -20.898 -13.302 12.922 1.00 98.56 257 GLN A C 1
ATOM 2045 O O . GLN A 1 257 ? -21.565 -12.371 12.481 1.00 98.56 257 GLN A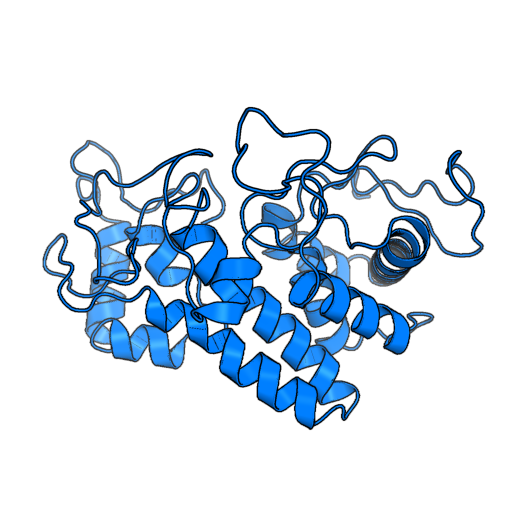 O 1
ATOM 2050 N N . THR A 1 258 ? -19.891 -13.118 13.780 1.00 98.50 258 THR A N 1
ATOM 2051 C CA . THR A 1 258 ? -19.515 -11.798 14.301 1.00 98.50 258 THR A CA 1
ATOM 2052 C C . THR A 1 258 ? -19.078 -10.863 13.179 1.00 98.50 258 THR A C 1
ATOM 2054 O O . THR A 1 258 ? -19.434 -9.691 13.185 1.00 98.50 258 THR A O 1
ATOM 2057 N N . VAL A 1 259 ? -18.349 -11.377 12.184 1.00 98.19 259 VAL A N 1
ATOM 2058 C CA . VAL A 1 259 ? -17.956 -10.620 10.987 1.00 98.19 259 VAL A CA 1
ATOM 2059 C C . VAL A 1 259 ? -19.176 -10.163 10.191 1.00 98.19 259 VAL A C 1
ATOM 2061 O O . VAL A 1 259 ? -19.245 -8.996 9.815 1.00 98.19 259 VAL A O 1
ATOM 2064 N N . VAL A 1 260 ? -20.150 -11.047 9.952 1.00 98.44 260 VAL A N 1
ATOM 2065 C CA . VAL A 1 260 ? -21.392 -10.691 9.245 1.00 98.44 260 VAL A CA 1
ATOM 2066 C C . VAL A 1 260 ? -22.171 -9.626 10.013 1.00 98.44 260 VAL A C 1
ATOM 2068 O O . VAL A 1 260 ? -22.602 -8.638 9.421 1.00 98.44 260 VAL A O 1
ATOM 2071 N N . ASP A 1 261 ? -22.314 -9.787 11.327 1.00 98.69 261 ASP A N 1
ATOM 2072 C CA . ASP A 1 261 ? -23.019 -8.822 12.171 1.00 98.69 261 ASP A CA 1
ATOM 2073 C C . ASP A 1 261 ? -22.299 -7.466 12.178 1.00 98.69 261 ASP A C 1
ATOM 2075 O O . ASP A 1 261 ? -22.936 -6.426 12.006 1.00 98.69 261 ASP A O 1
ATOM 2079 N N . ARG A 1 262 ? -20.963 -7.474 12.271 1.00 98.44 262 ARG A N 1
ATOM 2080 C CA . ARG A 1 262 ? -20.115 -6.276 12.217 1.00 98.44 262 ARG A CA 1
ATOM 2081 C C . ARG A 1 262 ? -20.244 -5.549 10.884 1.00 98.44 262 ARG A C 1
ATOM 2083 O O . ARG A 1 262 ? -20.373 -4.326 10.867 1.00 98.44 262 ARG A O 1
ATOM 2090 N N . LEU A 1 263 ? -20.246 -6.291 9.777 1.00 97.94 263 LEU A N 1
ATOM 2091 C CA . LEU A 1 263 ? -20.456 -5.742 8.441 1.00 97.94 263 LEU A CA 1
ATOM 2092 C C . LEU A 1 263 ? -21.854 -5.122 8.323 1.00 97.94 263 LEU A C 1
ATOM 2094 O O . LEU A 1 263 ? -21.974 -3.979 7.897 1.00 97.94 263 LEU A O 1
ATOM 2098 N N . ASN A 1 264 ? -22.903 -5.818 8.772 1.00 98.25 264 ASN A N 1
ATOM 2099 C CA . ASN A 1 264 ? -24.270 -5.285 8.781 1.00 98.25 264 ASN A CA 1
ATOM 2100 C C . ASN A 1 264 ? -24.380 -3.989 9.603 1.00 98.25 264 ASN A C 1
ATOM 2102 O O . ASN A 1 264 ? -25.054 -3.046 9.183 1.00 98.25 264 ASN A O 1
ATOM 2106 N N . THR A 1 265 ? -23.690 -3.906 10.746 1.00 98.00 265 THR A N 1
ATOM 2107 C CA . THR A 1 265 ? -23.631 -2.677 11.549 1.00 98.00 265 THR A CA 1
ATOM 2108 C C . THR A 1 265 ? -23.016 -1.520 10.771 1.00 98.00 265 THR A C 1
ATOM 2110 O O . THR A 1 265 ? -23.525 -0.405 10.871 1.00 98.00 265 THR A O 1
ATOM 2113 N N . MET A 1 266 ? -21.994 -1.758 9.942 1.00 97.31 266 MET A N 1
ATOM 2114 C CA . MET A 1 266 ? -21.404 -0.680 9.144 1.00 97.31 266 MET A CA 1
ATOM 2115 C C . MET A 1 266 ? -22.393 -0.046 8.158 1.00 97.31 266 MET A C 1
ATOM 2117 O O . MET A 1 266 ? -22.305 1.156 7.914 1.00 97.31 266 MET A O 1
ATOM 2121 N N . PHE A 1 267 ? -23.355 -0.823 7.653 1.00 97.00 267 PHE A N 1
ATOM 2122 C CA . PHE A 1 267 ? -24.430 -0.368 6.760 1.00 97.00 267 PHE A CA 1
ATOM 2123 C C . PHE A 1 267 ? -25.702 0.087 7.496 1.00 97.00 267 PHE A C 1
ATOM 2125 O O . PHE A 1 267 ? -26.721 0.365 6.865 1.00 97.00 267 PHE A O 1
ATOM 2132 N N . THR A 1 268 ? -25.688 0.143 8.829 1.00 96.69 268 THR A N 1
ATOM 2133 C CA . THR A 1 268 ? -26.850 0.586 9.606 1.00 96.69 268 THR A CA 1
ATOM 2134 C C . THR A 1 268 ? -26.862 2.109 9.727 1.00 96.69 268 THR A C 1
ATOM 2136 O O . THR A 1 268 ? -25.904 2.718 10.202 1.00 96.69 268 THR A O 1
ATOM 2139 N N . GLU A 1 269 ? -27.966 2.737 9.321 1.00 94.62 269 GLU A N 1
ATOM 2140 C CA . GLU A 1 269 ? -28.188 4.173 9.512 1.00 94.62 269 GLU A CA 1
ATOM 2141 C C . GLU A 1 269 ? -28.197 4.524 11.009 1.00 94.62 269 GLU A C 1
ATOM 2143 O O . GLU A 1 269 ? -28.828 3.845 11.821 1.00 94.62 269 GLU A O 1
ATOM 2148 N N . GLY A 1 270 ? -27.476 5.579 11.386 1.00 92.06 270 GLY A N 1
ATOM 2149 C CA . GLY A 1 270 ? -27.313 5.998 12.778 1.00 92.06 270 GLY A CA 1
ATOM 2150 C C . GLY A 1 270 ? -26.099 5.390 13.484 1.00 92.06 270 GLY A C 1
ATOM 2151 O O . GLY A 1 270 ? -25.706 5.886 14.541 1.00 92.06 270 GLY A O 1
ATOM 2152 N N . ALA A 1 271 ? -25.474 4.348 12.921 1.00 91.88 271 ALA A N 1
ATOM 2153 C CA . ALA A 1 271 ? -24.380 3.632 13.582 1.00 91.88 271 ALA A CA 1
ATOM 2154 C C . ALA A 1 271 ? -23.124 4.497 13.783 1.00 91.88 271 ALA A C 1
ATOM 2156 O O . ALA A 1 271 ? -22.403 4.303 14.757 1.00 91.88 271 ALA A O 1
ATOM 2157 N N . SER A 1 272 ? -22.889 5.495 12.928 1.00 87.94 272 SER A N 1
ATOM 2158 C CA . SER A 1 272 ? -21.771 6.437 13.085 1.00 87.94 272 SER A CA 1
ATOM 2159 C C . SER A 1 272 ? -22.016 7.533 14.132 1.00 87.94 272 SER A C 1
ATOM 2161 O O . SER A 1 272 ? -21.209 8.447 14.265 1.00 87.94 272 SER A O 1
ATOM 2163 N N . GLY A 1 273 ? -23.134 7.492 14.870 1.00 79.62 273 GLY A N 1
ATOM 2164 C CA . GLY A 1 273 ? -23.485 8.517 15.864 1.00 79.62 273 GLY A CA 1
ATOM 2165 C C . GLY A 1 273 ? -24.071 9.807 15.269 1.00 79.62 273 GLY A C 1
ATOM 2166 O O . GLY A 1 273 ? -24.302 10.772 15.996 1.00 79.62 273 GLY A O 1
ATOM 2167 N N . SER A 1 274 ? -24.348 9.825 13.963 1.00 77.50 274 SER A N 1
ATOM 2168 C CA . SER A 1 274 ? -25.021 10.908 13.227 1.00 77.50 274 SER A CA 1
ATOM 2169 C C . SER A 1 274 ? -26.074 10.324 12.266 1.00 77.50 274 SER A C 1
ATOM 2171 O O . SER A 1 274 ? -26.288 9.117 12.275 1.00 77.50 274 SER A O 1
ATOM 2173 N N . ASN A 1 275 ? -26.727 11.124 11.411 1.00 75.81 275 ASN A N 1
ATOM 2174 C CA . ASN A 1 275 ? -27.672 10.622 10.386 1.00 75.81 275 ASN A CA 1
ATOM 2175 C C . ASN A 1 275 ? -26.975 9.865 9.222 1.00 75.81 275 ASN A C 1
ATOM 2177 O O . ASN A 1 275 ? -27.399 9.964 8.074 1.00 75.81 275 ASN A O 1
ATOM 2181 N N . GLY A 1 276 ? -25.872 9.165 9.493 1.00 85.38 276 GLY A N 1
ATOM 2182 C CA . GLY A 1 276 ? -25.051 8.466 8.509 1.00 85.38 276 GLY A CA 1
ATOM 2183 C C . GLY A 1 276 ? -24.817 6.998 8.860 1.00 85.38 276 GLY A C 1
ATOM 2184 O O . GLY A 1 276 ? -25.219 6.507 9.916 1.00 85.38 276 GLY A O 1
ATOM 2185 N N . MET A 1 277 ? -24.152 6.301 7.945 1.00 94.00 277 MET A N 1
ATOM 2186 C CA . MET A 1 277 ? -23.607 4.956 8.149 1.00 94.00 277 MET A CA 1
ATOM 2187 C C . MET A 1 277 ? -22.126 5.053 8.541 1.00 94.00 277 MET A C 1
ATOM 2189 O O . MET A 1 277 ? -21.547 6.139 8.499 1.00 94.00 277 MET A O 1
ATOM 2193 N N . ILE A 1 278 ? -21.521 3.934 8.947 1.00 95.81 278 ILE A N 1
ATOM 2194 C CA . ILE A 1 278 ? -20.059 3.845 9.125 1.00 95.81 278 ILE A CA 1
ATOM 2195 C C . ILE A 1 278 ? -19.386 3.569 7.778 1.00 95.81 278 ILE A C 1
ATOM 2197 O O . ILE A 1 278 ? -18.300 4.075 7.526 1.00 95.81 278 ILE A O 1
ATOM 2201 N N . PHE A 1 279 ? -20.022 2.764 6.921 1.00 95.81 279 PHE A N 1
ATOM 2202 C CA . PHE A 1 279 ? -19.563 2.557 5.554 1.00 95.81 279 PHE A CA 1
ATOM 2203 C C . PHE A 1 279 ? -19.636 3.865 4.759 1.00 95.81 279 PHE A C 1
ATOM 2205 O O . PHE A 1 279 ? -20.701 4.486 4.683 1.00 95.81 279 PHE A O 1
ATOM 2212 N N . ASP A 1 280 ? -18.518 4.233 4.138 1.00 92.88 280 ASP A N 1
ATOM 2213 C CA . ASP A 1 280 ? -18.386 5.428 3.318 1.00 92.88 280 ASP A CA 1
ATOM 2214 C C . ASP A 1 280 ? -18.022 5.047 1.873 1.00 92.88 280 ASP A C 1
ATOM 2216 O O . ASP A 1 280 ? -16.874 4.722 1.592 1.00 92.88 280 ASP A O 1
ATOM 2220 N N . PRO A 1 281 ? -18.975 5.082 0.924 1.00 93.12 281 PRO A N 1
ATOM 2221 C CA . PRO A 1 281 ? -18.686 4.794 -0.479 1.00 93.12 281 PRO A CA 1
ATOM 2222 C C . PRO A 1 281 ? -17.977 5.947 -1.206 1.00 93.12 281 PRO A C 1
ATOM 2224 O O . PRO A 1 281 ? -17.764 5.849 -2.415 1.00 93.12 281 PRO A O 1
ATOM 2227 N N . THR A 1 282 ? -17.716 7.071 -0.532 1.00 93.50 282 THR A N 1
ATOM 2228 C CA . THR A 1 282 ? -17.086 8.253 -1.134 1.00 93.50 282 THR A CA 1
ATOM 2229 C C . THR A 1 282 ? -15.565 8.240 -1.041 1.00 93.50 282 THR A C 1
ATOM 2231 O O . THR A 1 282 ? -14.941 9.117 -1.637 1.00 93.50 282 THR A O 1
ATOM 2234 N N . ASN A 1 283 ? -14.993 7.242 -0.359 1.00 93.94 283 ASN A N 1
ATOM 2235 C CA . ASN A 1 283 ? -13.557 7.049 -0.214 1.00 93.94 283 ASN A CA 1
ATOM 2236 C C . ASN A 1 283 ? -13.148 5.580 -0.430 1.00 93.94 283 ASN A C 1
ATOM 2238 O O . ASN A 1 283 ? -13.992 4.683 -0.452 1.00 93.94 283 ASN A O 1
ATOM 2242 N N . GLU A 1 284 ? -11.854 5.336 -0.618 1.00 94.50 284 GLU A N 1
ATOM 2243 C CA . GLU A 1 284 ? -11.291 4.020 -0.943 1.00 94.50 284 GLU A CA 1
ATOM 2244 C C . GLU A 1 284 ? -11.313 2.958 0.182 1.00 94.50 284 GLU A C 1
ATOM 2246 O O . GLU A 1 284 ? -11.472 1.779 -0.168 1.00 94.50 284 GLU A O 1
ATOM 2251 N N . PRO A 1 285 ? -11.063 3.283 1.472 1.00 92.88 285 PRO A N 1
ATOM 2252 C CA . PRO A 1 285 ? -10.995 2.291 2.554 1.00 92.88 285 PRO A CA 1
ATOM 2253 C C . PRO A 1 285 ? -12.336 1.699 3.005 1.00 92.88 285 PRO A C 1
ATOM 2255 O O . PRO A 1 285 ? -13.362 2.411 2.999 1.00 92.88 285 PRO A O 1
#

Foldseek 3Di:
DDPPFDWCQPPDPPDDDPATATAPFPFLLFCLVPPLLVCCVVPVPVSLSVLRNQLVCCVRVVAGARHGDPRFGDFAFAAQNNLSSLLSCVVVDSDPPDPLVSVLVNLVSLLAPFDDCPPQDPLWNLFDRRGGQTQNVCCVPPLFGALSGWLRLSNSLRSLVSLVSSLSSCVVVVVVVSNVVSPVSSCSNCVQWDQCDDAPHWGIFRAHADPVGGDDDDQLPQQDPRSGNRHRAGSLVSLCSSVVPVVVSQVSRPHDVSVVVSVVQQVDQCSSVDRDGNDDPPDDD

InterPro domains:
  IPR008928 Six-hairpin glycosidase superfamily [SSF48208] (20-252)
  IPR012939 Glycosyl hydrolase family 92 [PF07971] (1-285)
  IPR050883 Peptide-N(4)-(N-acetyl-beta-glucosaminyl)asparagine amidase [PTHR12143] (1-285)